Protein AF-A0A1V9XI65-F1 (afdb_monomer_lite)

Secondary structure (DSSP, 8-state):
-HHHHHHHTTT-HHHHHHHHHHHHHHHHHHHHTT-S----SGGG----S-HHHHHHSTTHHHHHHHHTT--SPPPTT-S-EEEEEEEEPGGG--EEEEEEEE--GGG---EEEEEE---BSSTT--SBPTTSEEEEEE-TT-SS-SS-EEEETTS-EEE--PPP---GGGGGG--SSS-B-HHHHHHHHHHH-SSHHHHHHHHHTTB---

pLDDT: mean 90.07, std 12.45, range [44.78, 98.81]

Structure (mmCIF, N/CA/C/O backbone):
data_AF-A0A1V9XI65-F1
#
_entry.id   AF-A0A1V9XI65-F1
#
loop_
_atom_site.group_PDB
_atom_site.id
_atom_site.type_symbol
_atom_site.label_atom_id
_atom_site.label_alt_id
_atom_site.label_comp_id
_atom_site.label_asym_id
_atom_site.label_entity_id
_atom_site.label_seq_id
_atom_site.pdbx_PDB_ins_code
_atom_site.Cartn_x
_atom_site.Cartn_y
_atom_site.Cartn_z
_atom_site.occupancy
_atom_site.B_iso_or_equiv
_atom_site.auth_seq_id
_atom_site.auth_comp_id
_atom_site.auth_asym_id
_atom_site.auth_atom_id
_atom_site.pdbx_PDB_model_num
ATOM 1 N N . MET A 1 1 ? 15.032 -5.399 -4.125 1.00 86.94 1 MET A N 1
ATOM 2 C CA . MET A 1 1 ? 13.806 -6.210 -3.929 1.00 86.94 1 MET A CA 1
ATOM 3 C C . MET A 1 1 ? 13.950 -7.631 -4.462 1.00 86.94 1 MET A C 1
ATOM 5 O O . MET A 1 1 ? 13.889 -8.544 -3.656 1.00 86.94 1 MET A O 1
ATOM 9 N N . LEU A 1 2 ? 14.191 -7.842 -5.763 1.00 87.31 2 LEU A N 1
ATOM 10 C CA . LEU A 1 2 ? 14.246 -9.185 -6.375 1.00 87.31 2 LEU A CA 1
ATOM 11 C C . LEU A 1 2 ? 15.214 -10.160 -5.696 1.00 87.31 2 LEU A C 1
ATOM 13 O O . LEU A 1 2 ? 14.833 -11.280 -5.378 1.00 87.31 2 LEU A O 1
ATOM 17 N N . GLU A 1 3 ? 16.440 -9.718 -5.414 1.00 89.75 3 GLU A N 1
ATOM 18 C CA . GLU A 1 3 ? 17.437 -10.527 -4.699 1.00 89.75 3 GLU A CA 1
ATOM 19 C C . GLU A 1 3 ? 16.939 -10.964 -3.314 1.00 89.75 3 GLU A C 1
ATOM 21 O O . GLU A 1 3 ? 17.129 -12.110 -2.911 1.00 89.75 3 GLU A O 1
ATOM 26 N N . MET A 1 4 ? 16.247 -10.069 -2.605 1.00 92.56 4 MET A N 1
ATOM 27 C CA . MET A 1 4 ? 15.697 -10.347 -1.280 1.00 92.56 4 MET A CA 1
ATOM 28 C C . MET A 1 4 ? 14.510 -11.308 -1.357 1.00 92.56 4 MET A C 1
ATOM 30 O O . MET A 1 4 ? 14.439 -12.241 -0.567 1.00 92.56 4 MET A O 1
ATOM 34 N N . VAL A 1 5 ? 13.623 -11.149 -2.345 1.00 91.50 5 VAL A N 1
ATOM 35 C CA . VAL A 1 5 ? 12.538 -12.106 -2.613 1.00 91.50 5 VAL A CA 1
ATOM 36 C C . VAL A 1 5 ? 13.118 -13.485 -2.937 1.00 91.50 5 VAL A C 1
ATOM 38 O O . VAL A 1 5 ? 12.727 -14.465 -2.308 1.00 91.50 5 VAL A O 1
ATOM 41 N N . LYS A 1 6 ? 14.106 -13.575 -3.838 1.00 89.50 6 LYS A N 1
ATOM 42 C CA . LYS A 1 6 ? 14.779 -14.841 -4.186 1.00 89.50 6 LYS A CA 1
ATOM 43 C C . LYS A 1 6 ? 15.376 -15.523 -2.954 1.00 89.50 6 LYS A C 1
ATOM 45 O O . LYS A 1 6 ? 15.295 -16.738 -2.832 1.00 89.50 6 LYS A O 1
ATOM 50 N N . LYS A 1 7 ? 15.966 -14.746 -2.043 1.00 92.50 7 LYS A N 1
ATOM 51 C CA . LYS A 1 7 ? 16.647 -15.270 -0.856 1.00 92.50 7 LYS A CA 1
ATOM 52 C C . LYS A 1 7 ? 15.706 -15.617 0.302 1.00 92.50 7 LYS A C 1
ATOM 54 O O . LYS A 1 7 ? 16.003 -16.545 1.045 1.00 92.50 7 LYS A O 1
ATOM 59 N N . TYR A 1 8 ? 14.611 -14.877 0.479 1.00 94.50 8 TYR A N 1
ATOM 60 C CA . TYR A 1 8 ? 13.837 -14.893 1.727 1.00 94.50 8 TYR A CA 1
ATOM 61 C C . TYR A 1 8 ? 12.337 -15.165 1.568 1.00 94.50 8 TYR A C 1
ATOM 63 O O . TYR A 1 8 ? 11.661 -15.339 2.575 1.00 94.50 8 TYR A O 1
ATOM 71 N N . SER A 1 9 ? 11.7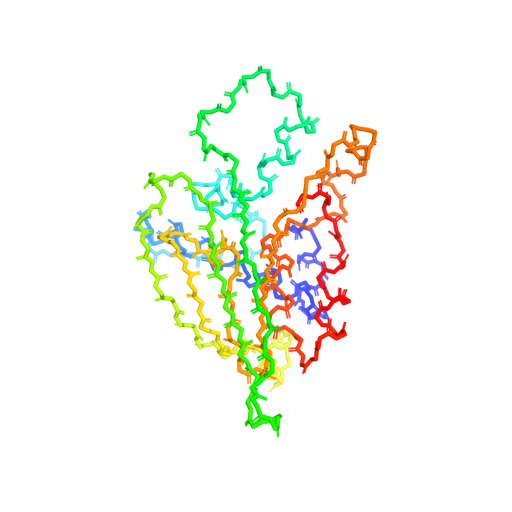87 -15.230 0.352 1.00 91.94 9 SER A N 1
ATOM 72 C CA . SER A 1 9 ? 10.330 -15.387 0.153 1.00 91.94 9 SER A CA 1
ATOM 73 C C . SER A 1 9 ? 9.739 -16.709 0.653 1.00 91.94 9 SER A C 1
ATOM 75 O O . SER A 1 9 ? 8.530 -16.795 0.844 1.00 91.94 9 SER A O 1
ATOM 77 N N . PHE A 1 10 ? 10.561 -17.732 0.884 1.00 93.25 10 PHE A N 1
ATOM 78 C CA . PHE A 1 10 ? 10.106 -19.007 1.446 1.00 93.25 10 PHE A CA 1
ATOM 79 C C . PHE A 1 10 ? 10.050 -18.987 2.978 1.00 93.25 10 PHE A C 1
ATOM 81 O O . PHE A 1 10 ? 9.273 -19.725 3.572 1.00 93.25 10 PHE A O 1
ATOM 88 N N . THR A 1 11 ? 10.842 -18.130 3.629 1.00 94.88 11 THR A N 1
ATOM 89 C CA . THR A 1 11 ? 11.080 -18.192 5.081 1.00 94.88 11 THR A CA 1
ATOM 90 C C . THR A 1 11 ? 10.659 -16.938 5.838 1.00 94.88 11 THR A C 1
ATOM 92 O O . THR A 1 11 ? 10.358 -17.027 7.024 1.00 94.88 11 THR A O 1
ATOM 95 N N . ILE A 1 12 ? 10.615 -15.773 5.186 1.00 96.81 12 ILE A N 1
ATOM 96 C CA . ILE A 1 12 ? 10.268 -14.495 5.817 1.00 96.81 12 ILE A CA 1
ATOM 97 C C . ILE A 1 12 ? 8.935 -13.990 5.249 1.00 96.81 12 ILE A C 1
ATOM 99 O O . ILE A 1 12 ? 8.883 -13.670 4.055 1.00 96.81 12 ILE A O 1
ATOM 103 N N . PRO A 1 13 ? 7.883 -13.826 6.082 1.00 97.81 13 PRO A N 1
ATOM 104 C CA . PRO A 1 13 ? 6.565 -13.394 5.619 1.00 97.81 13 PRO A CA 1
ATOM 105 C C . PRO A 1 13 ? 6.577 -12.098 4.809 1.00 97.81 13 PRO A C 1
ATOM 107 O O . PRO A 1 13 ? 5.958 -12.016 3.752 1.00 97.81 13 PRO A O 1
ATOM 110 N N . TYR A 1 14 ? 7.352 -11.104 5.249 1.00 98.25 14 TYR A N 1
ATOM 111 C CA . TYR A 1 14 ? 7.499 -9.837 4.533 1.00 98.25 14 TYR A CA 1
ATOM 112 C C . TYR A 1 14 ? 7.934 -10.046 3.073 1.00 98.25 14 TYR A C 1
ATOM 114 O O . TYR A 1 14 ? 7.264 -9.601 2.144 1.00 98.25 14 TYR A O 1
ATOM 122 N N . TRP A 1 15 ? 9.026 -10.785 2.848 1.00 96.88 15 TRP A N 1
ATOM 123 C CA . TRP A 1 15 ? 9.553 -11.020 1.501 1.00 96.88 15 TRP A CA 1
ATOM 124 C C . TRP A 1 15 ? 8.694 -11.979 0.679 1.00 96.88 15 TRP A C 1
ATOM 126 O O . TRP A 1 15 ? 8.692 -11.875 -0.548 1.00 96.88 15 TRP A O 1
ATOM 136 N N . HIS A 1 16 ? 7.937 -12.867 1.329 1.00 96.81 16 HIS A N 1
ATOM 137 C CA . HIS A 1 16 ? 6.911 -13.662 0.662 1.00 96.81 16 HIS A CA 1
ATOM 138 C C . HIS A 1 16 ? 5.832 -12.756 0.059 1.00 96.81 16 HIS A C 1
ATOM 140 O O . HIS A 1 16 ? 5.562 -12.819 -1.140 1.00 96.81 16 HIS A O 1
ATOM 146 N N . GLN A 1 17 ? 5.289 -11.835 0.861 1.00 97.69 17 GLN A N 1
ATOM 147 C CA . GLN A 1 17 ? 4.252 -10.902 0.417 1.00 97.69 17 GLN A CA 1
ATOM 148 C C . GLN A 1 17 ? 4.750 -9.906 -0.635 1.00 97.69 17 GLN A C 1
ATOM 150 O O . GLN A 1 17 ? 4.012 -9.604 -1.575 1.00 97.69 17 GLN A O 1
ATOM 155 N N . VAL A 1 18 ? 6.005 -9.448 -0.536 1.00 96.00 18 VAL A N 1
ATOM 156 C CA . VAL A 1 18 ? 6.652 -8.672 -1.610 1.00 96.00 18 VAL A CA 1
ATOM 157 C C . VAL A 1 18 ? 6.734 -9.498 -2.898 1.00 96.00 18 VAL A C 1
ATOM 159 O O . VAL A 1 18 ? 6.443 -8.988 -3.973 1.00 96.00 18 VAL A O 1
ATOM 162 N N . GLY A 1 19 ? 7.089 -10.783 -2.822 1.00 93.38 19 GLY A N 1
ATOM 163 C CA . GLY A 1 19 ? 7.086 -11.668 -3.991 1.00 93.38 19 GLY A CA 1
ATOM 164 C C . GLY A 1 19 ? 5.704 -11.767 -4.641 1.00 93.38 19 GLY A C 1
ATOM 165 O O . GLY A 1 19 ? 5.572 -11.563 -5.847 1.00 93.38 19 GLY A O 1
ATOM 166 N N . LEU A 1 20 ? 4.662 -11.985 -3.834 1.00 94.31 20 LEU A N 1
ATOM 167 C CA . LEU A 1 20 ? 3.277 -12.057 -4.309 1.00 94.31 20 LEU A CA 1
ATOM 168 C C . LEU A 1 20 ? 2.791 -10.746 -4.950 1.00 94.31 20 LEU A C 1
ATOM 170 O O . LEU A 1 20 ? 2.029 -10.790 -5.914 1.00 94.31 20 LEU A O 1
ATOM 174 N N . SER A 1 21 ? 3.210 -9.574 -4.456 1.00 93.12 21 SER A N 1
ATOM 175 C CA . SER A 1 21 ? 2.839 -8.294 -5.081 1.00 93.12 21 SER A CA 1
ATOM 176 C C . SER A 1 21 ? 3.490 -8.113 -6.456 1.00 93.12 21 SER A C 1
ATOM 178 O O . SER A 1 21 ? 2.830 -7.664 -7.394 1.00 93.12 21 SER A O 1
ATOM 180 N N . LEU A 1 22 ? 4.748 -8.536 -6.610 1.00 90.12 22 LEU A N 1
ATOM 181 C CA . LEU A 1 22 ? 5.449 -8.525 -7.896 1.00 90.12 22 LEU A CA 1
ATOM 182 C C . LEU A 1 22 ? 4.843 -9.528 -8.891 1.00 90.12 22 LEU A C 1
ATOM 184 O O . LEU A 1 22 ? 4.728 -9.207 -10.071 1.00 90.12 22 LEU A O 1
ATOM 188 N N . ILE A 1 23 ? 4.392 -10.699 -8.423 1.00 88.88 23 ILE A N 1
ATOM 189 C CA . ILE A 1 23 ? 3.630 -11.657 -9.245 1.00 88.88 23 ILE A CA 1
ATOM 190 C C . ILE A 1 23 ? 2.343 -11.026 -9.751 1.00 88.88 23 ILE A C 1
ATOM 192 O O . ILE A 1 23 ? 2.031 -11.118 -10.934 1.00 88.88 23 ILE A O 1
ATOM 196 N N . GLN A 1 24 ? 1.592 -10.380 -8.859 1.00 91.19 24 GLN A N 1
ATOM 197 C CA . GLN A 1 24 ? 0.326 -9.755 -9.219 1.00 91.19 24 GLN A CA 1
ATOM 198 C C . GLN A 1 24 ? 0.532 -8.661 -10.277 1.00 91.19 24 GLN A C 1
ATOM 200 O O . GLN A 1 24 ? -0.234 -8.579 -11.235 1.00 91.19 24 GLN A O 1
ATOM 205 N N . LEU A 1 25 ? 1.598 -7.866 -10.140 1.00 89.00 25 LEU A N 1
ATOM 206 C CA . LEU A 1 25 ? 1.996 -6.855 -11.119 1.00 89.00 25 LEU A CA 1
ATOM 207 C C . LEU A 1 25 ? 2.277 -7.481 -12.492 1.00 89.00 25 LEU A C 1
ATOM 209 O O . LEU A 1 25 ? 1.738 -7.030 -13.503 1.00 89.00 25 LEU A O 1
ATOM 213 N N . ALA A 1 26 ? 3.083 -8.542 -12.514 1.00 84.44 26 ALA A N 1
ATOM 214 C CA . ALA A 1 26 ? 3.463 -9.223 -13.742 1.00 84.44 26 ALA A CA 1
ATOM 215 C C . ALA A 1 26 ? 2.283 -9.948 -14.408 1.00 84.44 26 ALA A C 1
ATOM 217 O O . ALA A 1 26 ? 2.170 -9.940 -15.631 1.00 84.44 26 ALA A O 1
ATOM 218 N N . GLY A 1 27 ? 1.361 -10.511 -13.621 1.00 86.12 27 GLY A N 1
ATOM 219 C CA . GLY A 1 27 ? 0.138 -11.131 -14.129 1.00 86.12 27 GLY A CA 1
ATOM 220 C C . GLY A 1 27 ? -0.766 -10.141 -14.867 1.00 86.12 27 GLY A C 1
ATOM 221 O O . GLY A 1 27 ? -1.287 -10.470 -15.931 1.00 86.12 27 GLY A O 1
ATOM 222 N N . ILE A 1 28 ? -0.906 -8.908 -14.360 1.00 87.88 28 ILE A N 1
ATOM 223 C CA . ILE A 1 28 ? -1.651 -7.851 -15.069 1.00 87.88 28 ILE A CA 1
ATOM 224 C C . ILE A 1 28 ? -0.961 -7.506 -16.386 1.00 87.88 28 ILE A C 1
ATOM 226 O O . ILE A 1 28 ? -1.621 -7.412 -17.417 1.00 87.88 28 ILE A O 1
ATOM 230 N N . GLU A 1 29 ? 0.357 -7.318 -16.363 1.00 83.81 29 GLU A N 1
ATOM 231 C CA . GLU A 1 29 ? 1.119 -6.964 -17.558 1.00 83.81 29 GLU A CA 1
ATOM 232 C C . GLU A 1 29 ? 1.038 -8.047 -18.643 1.00 83.81 29 GLU A C 1
ATOM 234 O O . GLU A 1 29 ? 0.750 -7.738 -19.799 1.00 83.81 29 GLU A O 1
ATOM 239 N N . SER A 1 30 ? 1.224 -9.310 -18.264 1.00 83.44 30 SER A N 1
ATOM 240 C CA . SER A 1 30 ? 1.106 -10.455 -19.169 1.00 83.44 30 SER A CA 1
ATOM 241 C C . SER A 1 30 ? -0.313 -10.563 -19.745 1.00 83.44 30 SER A C 1
ATOM 243 O O . SER A 1 30 ? -0.488 -10.708 -20.956 1.00 83.44 30 SER A O 1
ATOM 245 N N . GLY A 1 31 ? -1.338 -10.355 -18.907 1.00 85.62 31 GLY A N 1
ATOM 246 C CA . GLY A 1 31 ? -2.736 -10.306 -19.339 1.00 85.62 31 GLY A CA 1
ATOM 247 C C . GLY A 1 31 ? -3.027 -9.175 -20.331 1.00 85.62 31 GLY A C 1
ATOM 248 O O . GLY A 1 31 ? -3.703 -9.398 -21.332 1.00 85.62 31 GLY A O 1
ATOM 249 N N . MET A 1 32 ? -2.468 -7.979 -20.117 1.00 85.50 32 MET A N 1
ATOM 250 C CA . MET A 1 32 ? -2.594 -6.855 -21.057 1.00 85.50 32 MET A CA 1
ATOM 251 C C . MET A 1 32 ? -1.926 -7.127 -22.406 1.00 85.50 32 MET A C 1
ATOM 253 O O . MET A 1 32 ? -2.387 -6.630 -23.431 1.00 85.50 32 MET A O 1
ATOM 257 N N . ARG A 1 33 ? -0.839 -7.902 -22.409 1.00 84.25 33 ARG A N 1
ATOM 258 C CA . ARG A 1 33 ? -0.123 -8.304 -23.625 1.00 84.25 33 ARG A CA 1
ATOM 259 C C . ARG A 1 33 ? -0.727 -9.534 -24.300 1.00 84.25 33 ARG A C 1
ATOM 261 O O . ARG A 1 33 ? -0.265 -9.903 -25.375 1.00 84.25 33 ARG A O 1
ATOM 268 N N . MET A 1 34 ? -1.754 -10.141 -23.698 1.00 86.38 34 MET A N 1
ATOM 269 C CA . MET A 1 34 ? -2.361 -11.397 -24.149 1.00 86.38 34 MET A CA 1
ATOM 270 C C . MET A 1 34 ? -1.324 -12.521 -24.305 1.00 86.38 34 MET A C 1
ATOM 272 O O . MET A 1 34 ? -1.403 -13.341 -25.220 1.00 86.38 34 MET A O 1
ATOM 276 N N . GLU A 1 35 ? -0.322 -12.546 -23.425 1.00 82.12 35 GLU A N 1
ATOM 277 C CA . GLU A 1 35 ? 0.690 -13.596 -23.429 1.00 82.12 35 GLU A CA 1
ATOM 278 C C . GLU A 1 35 ? 0.081 -14.917 -22.916 1.00 82.12 35 GLU A C 1
ATOM 280 O O . GLU A 1 35 ? -0.682 -14.919 -21.947 1.00 82.12 35 GLU A O 1
ATOM 285 N N . PRO A 1 36 ? 0.398 -16.061 -23.552 1.00 68.56 36 PRO A N 1
ATOM 286 C CA . PRO A 1 36 ? -0.281 -17.325 -23.272 1.00 68.56 36 PRO A CA 1
ATOM 287 C C . PRO A 1 36 ? 0.124 -17.955 -21.932 1.00 68.56 36 PRO A C 1
ATOM 289 O O . PRO A 1 36 ? -0.648 -18.727 -21.370 1.00 68.56 36 PRO A O 1
ATOM 292 N N . PHE A 1 37 ? 1.319 -17.644 -21.418 1.00 62.19 37 PHE A N 1
ATOM 293 C CA . PHE A 1 37 ? 1.836 -18.186 -20.162 1.00 62.19 37 PHE A CA 1
ATOM 294 C C . PHE A 1 37 ? 2.760 -17.183 -19.471 1.00 62.19 37 PHE A C 1
ATOM 296 O O . PHE A 1 37 ? 3.645 -16.612 -20.106 1.00 62.19 37 PHE A O 1
ATOM 303 N N . TYR A 1 38 ? 2.615 -17.060 -18.152 1.00 61.38 38 TYR A N 1
ATOM 304 C CA . TYR A 1 38 ? 3.579 -16.389 -17.285 1.00 61.38 38 TYR A CA 1
ATOM 305 C C . TYR A 1 38 ? 4.111 -17.395 -16.261 1.00 61.38 38 TYR A C 1
ATOM 307 O O . TYR A 1 38 ? 3.332 -18.019 -15.540 1.00 61.38 38 TYR A O 1
ATOM 315 N N . VAL A 1 39 ? 5.435 -17.570 -16.199 1.00 51.47 39 VAL A N 1
ATOM 316 C CA . VAL A 1 39 ? 6.086 -18.475 -15.241 1.00 51.47 39 VAL A CA 1
ATOM 317 C C . VAL A 1 39 ? 6.836 -17.663 -14.195 1.00 51.47 39 VAL A C 1
ATOM 319 O O . VAL A 1 39 ? 7.778 -16.933 -14.500 1.00 51.47 39 VAL A O 1
ATOM 322 N N . TYR A 1 40 ? 6.442 -17.855 -12.940 1.00 56.78 40 TYR A N 1
ATOM 323 C CA . TYR A 1 40 ? 7.126 -17.342 -11.762 1.00 56.78 40 TYR A CA 1
ATOM 324 C C . TYR A 1 40 ? 8.105 -18.389 -11.222 1.00 56.78 40 TYR A C 1
ATOM 326 O O . TYR A 1 40 ? 7.698 -19.201 -10.405 1.00 56.78 40 TYR A O 1
ATOM 334 N N . VAL A 1 41 ? 9.377 -18.370 -11.648 1.00 46.75 41 VAL A N 1
ATOM 335 C CA . VAL A 1 41 ? 10.528 -18.812 -10.825 1.00 46.75 41 VAL A CA 1
ATOM 336 C C . VAL A 1 41 ? 11.826 -18.170 -11.355 1.00 46.75 41 VAL A C 1
ATOM 338 O O . VAL A 1 41 ? 12.196 -18.372 -12.508 1.00 46.75 41 VAL A O 1
ATOM 341 N N . GLY A 1 42 ? 12.577 -17.459 -10.504 1.00 54.78 42 GLY A N 1
ATOM 342 C CA . GLY A 1 42 ? 13.999 -17.159 -10.749 1.00 54.78 42 GLY A CA 1
ATOM 343 C C . GLY A 1 42 ? 14.319 -15.909 -11.585 1.00 54.78 42 GLY A C 1
ATOM 344 O O . GLY A 1 42 ? 13.760 -14.840 -11.361 1.00 54.78 42 GLY A O 1
ATOM 345 N N . GLU A 1 43 ? 15.306 -16.016 -12.483 1.00 44.78 43 GLU A N 1
ATOM 346 C CA . GLU A 1 43 ? 15.973 -14.885 -13.167 1.00 44.78 43 GLU A CA 1
ATOM 347 C C . GLU A 1 43 ? 15.109 -14.155 -14.211 1.00 44.78 43 GLU A C 1
ATOM 349 O O . GLU A 1 43 ? 15.457 -13.054 -14.629 1.00 44.78 43 GLU A O 1
ATOM 354 N N . ASN A 1 44 ? 13.938 -14.698 -14.559 1.00 49.09 44 ASN A N 1
ATOM 355 C CA . ASN A 1 44 ? 12.983 -14.065 -15.480 1.00 49.09 44 ASN A CA 1
ATOM 356 C C . ASN A 1 44 ? 12.097 -12.997 -14.815 1.00 49.09 44 ASN A C 1
ATOM 358 O O . ASN A 1 44 ? 11.216 -12.422 -15.452 1.00 49.09 44 ASN A O 1
ATOM 362 N N . LEU A 1 45 ? 12.331 -12.699 -13.536 1.00 55.19 45 LEU A N 1
ATOM 363 C CA . LEU A 1 45 ? 11.700 -11.595 -12.822 1.00 55.19 45 LEU A CA 1
ATOM 364 C C . LEU A 1 45 ? 12.406 -10.292 -13.196 1.00 55.19 45 LEU A C 1
ATOM 366 O O . LEU A 1 45 ? 13.096 -9.682 -12.389 1.00 55.19 45 LEU A O 1
ATOM 370 N N . THR A 1 46 ? 12.252 -9.847 -14.437 1.00 50.81 46 THR A N 1
ATOM 371 C CA . THR A 1 46 ? 12.470 -8.436 -14.738 1.00 50.81 46 THR A CA 1
ATOM 372 C C . THR A 1 46 ? 11.097 -7.784 -14.744 1.00 50.81 46 THR A C 1
ATOM 374 O O . THR A 1 46 ? 10.429 -7.799 -15.778 1.00 50.81 46 THR A O 1
ATOM 377 N N . PRO A 1 47 ? 10.645 -7.170 -13.631 1.00 53.34 47 PRO A N 1
ATOM 378 C CA . PRO A 1 47 ? 9.818 -5.999 -13.792 1.00 53.34 47 PRO A CA 1
ATOM 379 C C . PRO A 1 47 ? 10.736 -5.000 -14.496 1.00 53.34 47 PRO A C 1
ATOM 381 O O . PRO A 1 47 ? 11.461 -4.228 -13.871 1.00 53.34 47 PRO A O 1
ATOM 384 N N . ASN A 1 48 ? 10.769 -5.067 -15.830 1.00 57.19 48 ASN A N 1
ATOM 385 C CA . ASN A 1 48 ? 11.054 -3.873 -16.595 1.00 57.19 48 ASN A CA 1
ATOM 386 C C . ASN A 1 48 ? 10.097 -2.808 -16.045 1.00 57.19 48 ASN A C 1
ATOM 388 O O . ASN A 1 48 ? 9.009 -3.168 -15.589 1.00 57.19 48 ASN A O 1
ATOM 392 N N . VAL A 1 49 ? 10.501 -1.539 -16.006 1.00 61.78 49 VAL A N 1
ATOM 393 C CA . VAL A 1 49 ? 9.635 -0.463 -15.509 1.00 61.78 49 VAL A CA 1
ATOM 394 C C . VAL A 1 49 ? 8.435 -0.370 -16.450 1.00 61.78 49 VAL A C 1
ATOM 396 O O . VAL A 1 49 ? 8.433 0.378 -17.424 1.00 61.78 49 VAL A O 1
ATOM 399 N N . SER A 1 50 ? 7.441 -1.213 -16.197 1.00 70.62 50 SER A N 1
ATOM 400 C CA . SER A 1 50 ? 6.323 -1.430 -17.081 1.00 70.62 50 SER A CA 1
ATOM 401 C C . SER A 1 50 ? 5.300 -0.347 -16.860 1.00 70.62 50 SER A C 1
ATOM 403 O O . SER A 1 50 ? 5.296 0.339 -15.834 1.00 70.62 50 SER A O 1
ATOM 405 N N . THR A 1 51 ? 4.390 -0.204 -17.817 1.00 77.62 51 THR A N 1
ATOM 406 C CA . THR A 1 51 ? 3.275 0.733 -17.693 1.00 77.62 51 THR A CA 1
ATOM 407 C C . THR A 1 51 ? 2.517 0.510 -16.382 1.00 77.62 51 THR A C 1
ATOM 409 O O . THR A 1 51 ? 2.184 1.472 -15.700 1.00 77.62 51 THR A O 1
ATOM 412 N N . ILE A 1 52 ? 2.328 -0.745 -15.958 1.00 86.25 52 ILE A N 1
ATOM 413 C CA . ILE A 1 52 ? 1.652 -1.064 -14.695 1.00 86.25 52 ILE A CA 1
ATOM 414 C C . ILE A 1 52 ? 2.507 -0.692 -13.482 1.00 86.25 52 ILE A C 1
ATOM 416 O O . ILE A 1 52 ? 1.974 -0.141 -12.519 1.00 86.25 52 ILE A O 1
ATOM 420 N N . MET A 1 53 ? 3.824 -0.920 -13.511 1.00 87.81 53 MET A N 1
ATOM 421 C CA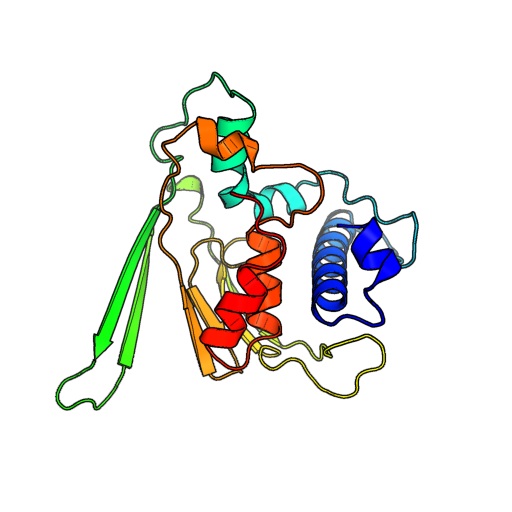 . MET A 1 53 ? 4.697 -0.471 -12.421 1.00 87.81 53 MET A CA 1
ATOM 422 C C . MET A 1 53 ? 4.618 1.049 -12.237 1.00 87.81 53 MET A C 1
ATOM 424 O O . MET A 1 53 ? 4.446 1.516 -11.115 1.00 87.81 53 MET A O 1
ATOM 428 N N . GLN A 1 54 ? 4.653 1.817 -13.330 1.00 87.50 54 GLN A N 1
ATOM 429 C CA . GLN A 1 54 ? 4.541 3.280 -13.284 1.00 87.50 54 GLN A CA 1
ATOM 430 C C . GLN A 1 54 ? 3.216 3.743 -12.666 1.00 87.50 54 GLN A C 1
ATOM 432 O O . GLN A 1 54 ? 3.211 4.664 -11.853 1.00 87.50 54 GLN A O 1
ATOM 437 N N . LEU A 1 55 ? 2.100 3.071 -12.979 1.00 90.75 55 LEU A N 1
ATOM 438 C CA . LEU A 1 55 ? 0.801 3.389 -12.376 1.00 90.75 55 LEU A CA 1
ATOM 439 C C . LEU A 1 55 ? 0.792 3.200 -10.854 1.00 90.75 55 LEU A C 1
ATOM 441 O O . LEU A 1 55 ? 0.071 3.927 -10.172 1.00 90.75 55 LEU A O 1
ATOM 445 N N . ASN A 1 56 ? 1.567 2.248 -10.329 1.00 93.12 56 ASN A N 1
ATOM 446 C CA . ASN A 1 56 ? 1.670 1.973 -8.893 1.00 93.12 56 ASN A CA 1
ATOM 447 C C . ASN A 1 56 ? 2.725 2.841 -8.191 1.00 93.12 56 ASN A C 1
ATOM 449 O O . ASN A 1 56 ? 2.579 3.113 -7.007 1.00 93.12 56 ASN A O 1
ATOM 453 N N . LEU A 1 57 ? 3.730 3.329 -8.923 1.00 91.62 57 LEU A N 1
ATOM 454 C CA . LEU A 1 57 ? 4.757 4.247 -8.419 1.00 91.62 57 LEU A CA 1
ATOM 455 C C . LEU A 1 57 ? 4.294 5.705 -8.318 1.00 91.62 57 LEU A C 1
ATOM 457 O O . LEU A 1 57 ? 5.083 6.546 -7.920 1.00 91.62 57 LEU A O 1
ATOM 461 N N . HIS A 1 58 ? 3.060 6.041 -8.704 1.00 86.69 58 HIS A N 1
ATOM 462 C CA . HIS A 1 58 ? 2.620 7.436 -8.822 1.00 86.69 58 HIS A CA 1
ATOM 463 C C . HIS A 1 58 ? 2.924 8.310 -7.595 1.00 86.69 58 HIS A C 1
ATOM 465 O O . HIS A 1 58 ? 3.390 9.425 -7.784 1.00 86.69 58 HIS A O 1
ATOM 471 N N . GLY A 1 59 ? 2.689 7.808 -6.376 1.00 87.56 59 GLY A N 1
ATOM 472 C CA . GLY A 1 59 ? 3.047 8.526 -5.145 1.00 87.56 59 GLY A CA 1
ATOM 473 C C . GLY A 1 59 ? 4.563 8.653 -4.981 1.00 87.56 59 GLY A C 1
ATOM 474 O O . GLY A 1 59 ? 5.081 9.762 -4.910 1.00 87.56 59 GLY A O 1
ATOM 475 N N . ASP A 1 60 ? 5.279 7.525 -5.053 1.00 93.12 60 ASP A N 1
ATOM 476 C CA . ASP A 1 60 ? 6.742 7.478 -4.933 1.00 93.12 60 ASP A CA 1
ATOM 477 C C . ASP A 1 60 ? 7.470 8.371 -5.964 1.00 93.12 60 ASP A C 1
ATOM 479 O O . ASP A 1 60 ? 8.572 8.863 -5.715 1.00 93.12 60 ASP A O 1
ATOM 483 N N . LEU A 1 61 ? 6.883 8.579 -7.151 1.00 90.06 61 LEU A N 1
ATOM 484 C CA . LEU A 1 61 ? 7.478 9.392 -8.211 1.00 90.06 61 LEU A CA 1
ATOM 485 C C . LEU A 1 61 ? 7.657 10.856 -7.798 1.00 90.06 61 LEU A C 1
ATOM 487 O O . LEU A 1 61 ? 8.597 11.475 -8.287 1.00 90.06 61 LEU A O 1
ATOM 491 N N . PHE A 1 62 ? 6.842 11.408 -6.895 1.00 86.75 62 PHE A N 1
ATOM 492 C CA . PHE A 1 62 ? 7.012 12.796 -6.451 1.00 86.75 62 PHE A CA 1
ATOM 493 C C . PHE A 1 62 ? 8.350 13.002 -5.731 1.00 86.75 62 PHE A C 1
ATOM 495 O O . PHE A 1 62 ? 9.148 13.859 -6.126 1.00 86.75 62 PHE A O 1
ATOM 502 N N . ASP A 1 63 ? 8.643 12.162 -4.741 1.00 91.00 63 ASP A N 1
ATOM 503 C CA . ASP A 1 63 ? 9.903 12.199 -3.998 1.00 91.00 63 ASP A CA 1
ATOM 504 C C . ASP A 1 63 ? 11.098 11.794 -4.872 1.00 91.00 63 ASP A C 1
ATOM 506 O O . ASP A 1 63 ? 12.178 12.386 -4.784 1.00 91.00 63 ASP A O 1
ATOM 510 N N . LEU A 1 64 ? 10.917 10.824 -5.778 1.00 92.38 64 LEU A N 1
ATOM 511 C CA . LEU A 1 64 ? 11.967 10.421 -6.718 1.00 92.38 64 LEU A CA 1
ATOM 512 C C . LEU A 1 64 ? 12.318 11.533 -7.711 1.00 92.38 64 LEU A C 1
ATOM 514 O O . LEU A 1 64 ? 13.494 11.723 -8.019 1.00 92.38 64 LEU A O 1
ATOM 518 N N . GLU A 1 65 ? 11.339 12.286 -8.207 1.00 89.94 65 GLU A N 1
ATOM 519 C CA . GLU A 1 65 ? 11.579 13.426 -9.095 1.00 89.94 65 GLU A CA 1
ATOM 520 C C . GLU A 1 65 ? 12.394 14.519 -8.399 1.00 89.94 65 GLU A C 1
ATOM 522 O O . GLU A 1 65 ? 13.348 15.045 -8.986 1.00 89.94 65 GLU A O 1
ATOM 527 N N . ALA A 1 66 ? 12.077 14.809 -7.133 1.00 88.56 66 ALA A N 1
ATOM 528 C CA . ALA A 1 66 ? 12.841 15.738 -6.310 1.00 88.56 66 ALA A CA 1
ATOM 529 C C . ALA A 1 66 ? 14.269 15.224 -6.042 1.00 88.56 66 ALA A C 1
ATOM 531 O O . ALA A 1 66 ? 15.240 15.961 -6.244 1.00 88.56 66 ALA A O 1
ATOM 532 N N . LYS A 1 67 ? 14.418 13.945 -5.666 1.00 91.56 67 LYS A N 1
ATOM 533 C CA . LYS A 1 67 ? 15.712 13.271 -5.455 1.00 91.56 67 LYS A CA 1
ATOM 534 C C . LYS A 1 67 ? 16.604 13.306 -6.697 1.00 91.56 67 LYS A C 1
ATOM 536 O O . LYS A 1 67 ? 17.814 13.500 -6.572 1.00 91.56 67 LYS A O 1
ATOM 541 N N . LEU A 1 68 ? 16.028 13.068 -7.874 1.00 92.19 68 LEU A N 1
ATOM 542 C CA . LEU A 1 68 ? 16.745 12.965 -9.148 1.00 92.19 68 LEU A CA 1
ATOM 543 C C . LEU A 1 68 ? 16.952 14.324 -9.834 1.00 92.19 68 LEU A C 1
ATOM 545 O O . LEU A 1 68 ? 17.541 14.378 -10.912 1.00 92.19 68 LEU A O 1
ATOM 549 N N . GLY A 1 69 ? 16.509 15.421 -9.212 1.00 87.69 69 GLY A N 1
ATOM 550 C CA . GLY A 1 69 ? 16.750 16.776 -9.703 1.00 87.69 69 GLY A CA 1
ATOM 551 C C . GLY A 1 69 ? 15.972 17.113 -10.974 1.00 87.69 69 GLY A C 1
ATOM 552 O O . GLY A 1 69 ? 16.496 17.820 -11.837 1.00 87.69 69 GLY A O 1
ATOM 553 N N . LYS A 1 70 ? 14.737 16.611 -11.120 1.00 85.56 70 LYS A N 1
ATOM 554 C CA . LYS A 1 70 ? 13.873 16.956 -12.257 1.00 85.56 70 LYS A CA 1
ATOM 555 C C . LYS A 1 70 ? 13.677 18.479 -12.320 1.00 85.56 70 LYS A C 1
ATOM 557 O O . LYS A 1 70 ? 13.254 19.105 -11.357 1.00 85.56 70 LYS A O 1
ATOM 562 N N . ILE A 1 71 ? 13.997 19.061 -13.479 1.00 74.00 71 ILE A N 1
ATOM 563 C CA . ILE A 1 71 ? 14.043 20.522 -13.696 1.00 74.00 71 ILE A CA 1
ATOM 564 C C . ILE A 1 71 ? 12.667 21.091 -14.096 1.00 74.00 71 ILE A C 1
ATOM 566 O O . ILE A 1 71 ? 12.433 22.289 -13.979 1.00 74.00 71 ILE A O 1
ATOM 570 N N . LYS A 1 72 ? 11.747 20.252 -14.593 1.00 69.69 72 LYS A N 1
ATOM 571 C CA . LYS A 1 72 ? 10.436 20.705 -15.087 1.00 69.69 72 LYS A CA 1
ATOM 572 C C . LYS A 1 72 ? 9.423 20.862 -13.960 1.00 69.69 72 LYS A C 1
ATOM 574 O O . LYS A 1 72 ? 9.266 19.942 -13.161 1.00 69.69 72 LYS A O 1
ATOM 579 N N . GLU A 1 73 ? 8.691 21.971 -14.004 1.00 60.97 73 GLU A N 1
ATOM 580 C CA . GLU A 1 73 ? 7.523 22.212 -13.163 1.00 60.97 73 GLU A CA 1
ATOM 581 C C . GLU A 1 73 ? 6.411 21.197 -13.441 1.00 60.97 73 GLU A C 1
ATOM 583 O O . GLU A 1 73 ? 6.168 20.765 -14.575 1.00 60.97 73 GLU A O 1
ATOM 588 N N . HIS A 1 74 ? 5.739 20.819 -12.363 1.00 62.59 74 HIS A N 1
ATOM 589 C CA . HIS A 1 74 ? 4.511 20.050 -12.371 1.00 62.59 74 HIS A CA 1
ATOM 590 C C . HIS A 1 74 ? 3.384 20.857 -13.021 1.00 62.59 74 HIS A C 1
ATOM 592 O O . HIS A 1 74 ? 3.269 22.065 -12.820 1.00 62.59 74 HIS A O 1
ATOM 598 N N . ALA A 1 75 ? 2.518 20.194 -13.791 1.00 60.66 75 ALA A N 1
ATOM 599 C CA . ALA A 1 75 ? 1.276 20.828 -14.226 1.00 60.66 75 ALA A CA 1
ATOM 600 C C . ALA A 1 75 ? 0.452 21.266 -12.991 1.00 60.66 75 ALA A C 1
ATOM 602 O O . ALA A 1 75 ? 0.533 20.607 -11.949 1.00 60.66 75 ALA A O 1
ATOM 603 N N . PRO A 1 76 ? -0.364 22.332 -13.075 1.00 51.72 76 PRO A N 1
ATOM 604 C CA . PRO A 1 76 ? -1.265 22.709 -11.988 1.00 51.72 76 PRO A CA 1
ATOM 605 C C . PRO A 1 76 ? -2.107 21.507 -11.528 1.00 51.72 76 PRO A C 1
ATOM 607 O O . PRO A 1 76 ? -2.769 20.868 -12.344 1.00 51.72 76 PRO A O 1
ATOM 610 N N . GLY A 1 77 ? -2.055 21.178 -10.233 1.00 54.91 77 GLY A N 1
ATOM 611 C CA . GLY A 1 77 ? -2.746 20.012 -9.665 1.00 54.91 77 GLY A CA 1
ATOM 612 C C . GLY A 1 77 ? -2.011 18.671 -9.795 1.00 54.91 77 GLY A C 1
ATOM 613 O O . GLY A 1 77 ? -2.614 17.638 -9.513 1.00 54.91 77 GLY A O 1
ATOM 614 N N . ALA A 1 78 ? -0.734 18.652 -10.205 1.00 58.41 78 ALA A N 1
ATOM 615 C CA . ALA A 1 78 ? 0.037 17.407 -10.178 1.00 58.41 78 ALA A CA 1
ATOM 616 C C . ALA A 1 78 ? 0.445 16.989 -8.760 1.00 58.41 78 ALA A C 1
ATOM 618 O O . ALA A 1 78 ? 0.730 15.819 -8.561 1.00 58.41 78 ALA A O 1
ATOM 619 N N . HIS A 1 79 ? 0.449 17.901 -7.783 1.00 65.44 79 HIS A N 1
ATOM 620 C CA . HIS A 1 79 ? 0.604 17.526 -6.380 1.00 65.44 79 HIS A CA 1
ATOM 621 C C . HIS A 1 79 ? -0.694 16.887 -5.886 1.00 65.44 79 HIS A C 1
ATOM 623 O O . HIS A 1 79 ? -1.757 17.512 -5.942 1.00 65.44 79 HIS A O 1
ATOM 629 N N . SER A 1 80 ? -0.608 15.643 -5.419 1.00 74.31 80 SER A N 1
ATOM 630 C CA . SER A 1 80 ? -1.690 15.006 -4.677 1.00 74.31 80 SER A CA 1
ATOM 631 C C . SER A 1 80 ? -1.493 15.205 -3.179 1.00 74.31 80 SER A C 1
ATOM 633 O O . SER A 1 80 ? -0.381 15.106 -2.672 1.00 74.31 80 SER A O 1
ATOM 635 N N . SER A 1 81 ? -2.584 15.476 -2.479 1.00 84.69 81 SER A N 1
ATOM 636 C CA . SER A 1 81 ? -2.660 15.475 -1.017 1.00 84.69 81 SER A CA 1
ATOM 637 C C . SER A 1 81 ? -4.076 15.067 -0.626 1.00 84.69 81 SER A C 1
ATOM 639 O O . SER A 1 81 ? -4.883 14.761 -1.502 1.00 84.69 81 SER A O 1
ATOM 641 N N . CYS A 1 82 ? -4.402 15.043 0.661 1.00 93.44 82 CYS A N 1
ATOM 642 C CA . CYS A 1 82 ? -5.679 14.528 1.138 1.00 93.44 82 CYS A CA 1
ATOM 643 C C . CYS A 1 82 ? -6.162 15.247 2.396 1.00 93.44 82 CYS A C 1
ATOM 645 O O . CYS A 1 82 ? -5.411 15.924 3.094 1.00 93.44 82 CYS A O 1
ATOM 647 N N . SER A 1 83 ? -7.438 15.052 2.716 1.00 97.06 83 SER A N 1
ATOM 648 C CA . SER A 1 83 ? -8.017 15.369 4.021 1.00 97.06 83 SER A CA 1
ATOM 649 C C . SER A 1 83 ? -8.582 14.102 4.658 1.00 97.06 83 SER A C 1
ATOM 651 O O . SER A 1 83 ? -9.342 13.381 4.015 1.00 97.06 83 SER A O 1
ATOM 653 N N . LEU A 1 84 ? -8.251 13.851 5.925 1.00 96.88 84 LEU A N 1
ATOM 654 C CA . LEU A 1 84 ? -8.730 12.706 6.702 1.00 96.88 84 LEU A CA 1
ATOM 655 C C . LEU A 1 84 ? -9.426 13.193 7.976 1.00 96.88 84 LEU A C 1
ATOM 657 O O . LEU A 1 84 ? -8.942 14.098 8.653 1.00 96.88 84 LEU A O 1
ATOM 661 N N . MET A 1 85 ? -10.543 12.559 8.323 1.00 97.62 85 MET A N 1
ATOM 662 C CA . MET A 1 85 ? -11.260 12.780 9.574 1.00 97.62 85 MET A CA 1
ATOM 663 C C . MET A 1 85 ? -11.567 11.445 10.250 1.00 97.62 85 MET A C 1
ATOM 665 O O . MET A 1 85 ? -12.131 10.545 9.630 1.00 97.62 85 MET A O 1
ATOM 669 N N . ILE A 1 86 ? -11.241 11.351 11.539 1.00 97.00 86 ILE A N 1
ATOM 670 C CA . ILE A 1 86 ? -11.639 10.256 12.427 1.00 97.00 86 ILE A CA 1
ATOM 671 C C . ILE A 1 86 ? -12.496 10.872 13.531 1.00 97.00 86 ILE A C 1
ATOM 673 O O . ILE A 1 86 ? -12.043 11.783 14.224 1.00 97.00 86 ILE A O 1
ATOM 677 N N . ALA A 1 87 ? -13.740 10.420 13.672 1.00 97.50 87 ALA A N 1
ATOM 678 C CA . ALA A 1 87 ? -14.719 11.045 14.554 1.00 97.50 87 ALA A CA 1
ATOM 679 C C . ALA A 1 87 ? -15.499 10.009 15.364 1.00 97.50 87 ALA A C 1
ATOM 681 O O . ALA A 1 87 ? -16.100 9.089 14.816 1.00 97.50 87 ALA A O 1
ATOM 682 N N . LEU A 1 88 ? -15.531 10.201 16.681 1.00 97.94 88 LEU A N 1
ATOM 683 C CA . LEU A 1 88 ? -16.352 9.411 17.589 1.00 97.94 88 LEU A CA 1
ATOM 684 C C . LEU A 1 88 ? -17.750 10.030 17.672 1.00 97.94 88 LEU A C 1
ATOM 686 O O . LEU A 1 88 ? -17.895 11.236 17.886 1.00 97.94 88 LEU A O 1
ATOM 690 N N . THR A 1 89 ? -18.787 9.221 17.489 1.00 97.81 89 THR A N 1
ATOM 691 C CA . THR A 1 89 ? -20.168 9.706 17.560 1.00 97.81 89 THR A CA 1
ATOM 692 C C . THR A 1 89 ? -20.608 9.944 19.007 1.00 97.81 89 THR A C 1
ATOM 694 O O . THR A 1 89 ? -19.944 9.551 19.972 1.00 97.81 89 THR A O 1
ATOM 697 N N . LYS A 1 90 ? -21.745 10.634 19.179 1.00 97.69 90 LYS A N 1
ATOM 698 C CA . LYS A 1 90 ? -22.275 10.999 20.499 1.00 97.69 90 LYS A CA 1
ATOM 699 C C . LYS A 1 90 ? -22.409 9.761 21.392 1.00 97.69 90 LYS A C 1
ATOM 701 O O . LYS A 1 90 ? -23.095 8.808 21.039 1.00 97.69 90 LYS A O 1
ATOM 706 N N . GLY A 1 91 ? -21.803 9.822 22.578 1.00 96.94 91 GLY A N 1
ATOM 707 C CA . GLY A 1 91 ? -21.856 8.732 23.555 1.00 96.94 91 GLY A CA 1
ATOM 708 C C . GLY A 1 91 ? -21.000 7.517 23.190 1.00 96.94 91 GLY A C 1
ATOM 709 O O . GLY A 1 91 ? -21.265 6.439 23.707 1.00 96.94 91 GLY A O 1
ATOM 710 N N . ASN A 1 92 ? -19.998 7.677 22.318 1.00 97.00 92 ASN A N 1
ATOM 711 C CA . ASN A 1 92 ? -19.092 6.614 21.872 1.00 97.00 92 ASN A CA 1
ATOM 712 C C . ASN A 1 92 ? -19.817 5.446 21.181 1.00 97.00 92 ASN A C 1
ATOM 714 O O . ASN A 1 92 ? -19.359 4.309 21.247 1.00 97.00 92 ASN A O 1
ATOM 718 N N . ALA A 1 93 ? -20.956 5.722 20.540 1.00 97.88 93 ALA A N 1
ATOM 719 C CA . ALA A 1 93 ? -21.789 4.693 19.923 1.00 97.88 93 ALA A CA 1
ATOM 720 C C . ALA A 1 93 ? -21.165 4.092 18.652 1.00 97.88 93 ALA A C 1
ATOM 722 O O . ALA A 1 93 ? -21.489 2.966 18.291 1.00 97.88 93 ALA A O 1
ATOM 723 N N . ASP A 1 94 ? -20.297 4.849 17.977 1.00 97.88 94 ASP A N 1
ATOM 724 C CA . ASP A 1 94 ? -19.644 4.456 16.728 1.00 97.88 94 ASP A CA 1
ATOM 725 C C . ASP A 1 94 ? -18.389 5.304 16.470 1.00 97.88 94 ASP A C 1
ATOM 727 O O . ASP A 1 94 ? -18.300 6.438 16.958 1.00 97.88 94 ASP A O 1
ATOM 731 N N . LEU A 1 95 ? -17.457 4.780 15.674 1.00 96.81 95 LEU A N 1
ATOM 732 C CA . LEU A 1 95 ? -16.237 5.446 15.225 1.00 96.81 95 LEU A CA 1
ATOM 733 C C . LEU A 1 95 ? -16.247 5.568 13.697 1.00 96.81 95 LEU A C 1
ATOM 735 O O . LEU A 1 95 ? -16.132 4.582 12.975 1.00 96.81 95 LEU A O 1
ATOM 739 N N . LEU A 1 96 ? -16.340 6.799 13.204 1.00 97.62 96 LEU A N 1
ATOM 740 C CA . LEU A 1 96 ? -16.384 7.108 11.780 1.00 97.62 96 LEU A CA 1
ATOM 741 C C . LEU A 1 96 ? -14.993 7.476 11.262 1.00 97.62 96 LEU A C 1
ATOM 743 O O . LEU A 1 96 ? -14.257 8.215 11.917 1.00 97.62 96 LEU A O 1
ATOM 747 N N . ALA A 1 97 ? -14.675 7.026 10.051 1.00 97.50 97 ALA A N 1
ATOM 748 C CA . ALA A 1 97 ? -13.498 7.446 9.299 1.00 97.50 97 ALA A CA 1
ATOM 749 C C . ALA A 1 97 ? -13.927 7.937 7.910 1.00 97.50 97 ALA A C 1
ATOM 751 O O . ALA A 1 97 ? -14.656 7.243 7.201 1.00 97.50 97 ALA A O 1
ATOM 752 N N . GLY A 1 98 ? -13.485 9.133 7.526 1.00 97.44 98 GLY A N 1
ATOM 753 C CA . GLY A 1 98 ? -13.781 9.741 6.230 1.00 97.44 98 GLY A CA 1
ATOM 754 C C . GLY A 1 98 ? -12.528 10.326 5.595 1.00 97.44 98 GLY A C 1
ATOM 755 O O . GLY A 1 98 ? -11.776 11.033 6.260 1.00 97.44 98 GLY A O 1
ATOM 756 N N . HIS A 1 99 ? -12.322 10.048 4.310 1.00 98.38 99 HIS A N 1
ATOM 757 C CA . HIS A 1 99 ? -11.141 10.463 3.558 1.00 98.38 99 HIS A CA 1
ATOM 758 C C . HIS A 1 99 ? -11.538 11.173 2.258 1.00 98.38 99 HIS A C 1
ATOM 760 O O . HIS A 1 99 ? -12.440 10.725 1.548 1.00 98.38 99 HIS A O 1
ATOM 766 N N . GLY A 1 100 ? -10.860 12.276 1.947 1.00 97.19 100 GLY A N 1
ATOM 767 C CA . GLY A 1 100 ? -11.055 13.071 0.741 1.00 97.19 100 GLY A CA 1
ATOM 768 C C . GLY A 1 100 ? -9.737 13.300 0.011 1.00 97.19 100 GLY A C 1
ATOM 769 O O . GLY A 1 100 ? -8.948 14.148 0.421 1.00 97.19 100 GLY A O 1
ATOM 770 N N . THR A 1 101 ? -9.527 12.572 -1.086 1.00 95.69 101 THR A N 1
ATOM 771 C CA . THR A 1 101 ? -8.336 12.688 -1.942 1.00 95.69 101 THR A CA 1
ATOM 772 C C . THR A 1 101 ? -8.369 13.950 -2.790 1.00 95.69 101 THR A C 1
ATOM 774 O O . THR A 1 101 ? -9.375 14.243 -3.441 1.00 95.69 101 THR A O 1
ATOM 777 N N . TRP A 1 102 ? -7.256 14.675 -2.830 1.00 92.62 102 TRP A N 1
ATOM 778 C CA . TRP A 1 102 ? -7.026 15.818 -3.706 1.00 92.62 102 TRP A CA 1
ATOM 779 C C . TRP A 1 102 ? -6.045 15.384 -4.791 1.00 92.62 102 TRP A C 1
ATOM 781 O O . TRP A 1 102 ? -4.912 14.992 -4.526 1.00 92.62 102 TRP A O 1
ATOM 791 N N . THR A 1 103 ? -6.492 15.413 -6.037 1.00 88.00 103 THR A N 1
ATOM 792 C CA . THR A 1 103 ? -5.705 14.962 -7.186 1.00 88.00 103 THR A CA 1
ATOM 793 C C . THR A 1 103 ? -6.209 15.659 -8.446 1.00 88.00 103 THR A C 1
ATOM 795 O O . THR A 1 103 ? -7.314 16.212 -8.458 1.00 88.00 103 THR A O 1
ATOM 798 N N . GLY A 1 104 ? -5.405 15.656 -9.508 1.00 86.81 104 GLY A N 1
ATOM 799 C CA . GLY A 1 104 ? -5.798 16.222 -10.792 1.00 86.81 104 GLY A CA 1
ATOM 800 C C . GLY A 1 104 ? -7.066 15.565 -11.341 1.00 86.81 104 GLY A C 1
ATOM 801 O O . GLY A 1 104 ? -7.235 14.350 -11.280 1.00 86.81 104 GLY A O 1
ATOM 802 N N . TYR A 1 105 ? -7.960 16.352 -11.943 1.00 90.38 105 TYR A N 1
ATOM 803 C CA . TYR A 1 105 ? -9.216 15.844 -12.514 1.00 90.38 105 TYR A CA 1
ATOM 804 C C . TYR A 1 105 ? -9.017 14.756 -13.582 1.00 90.38 105 TYR A C 1
ATOM 806 O O . TYR A 1 105 ? -9.892 13.918 -13.796 1.00 90.38 105 TYR A O 1
ATOM 814 N N . ASN A 1 106 ? -7.843 14.704 -14.210 1.00 88.81 106 ASN A N 1
ATOM 815 C CA . ASN A 1 106 ? -7.461 13.648 -15.144 1.00 88.81 106 ASN A CA 1
ATOM 816 C C . ASN A 1 106 ? -7.333 12.253 -14.499 1.00 88.81 106 ASN A C 1
ATOM 818 O O . ASN A 1 106 ? -7.230 11.271 -15.229 1.00 88.81 106 ASN A O 1
ATOM 822 N N . THR A 1 107 ? -7.339 12.136 -13.167 1.00 89.62 107 THR A N 1
ATOM 823 C CA . THR A 1 107 ? -7.280 10.848 -12.458 1.00 89.62 107 THR A CA 1
ATOM 824 C C . THR A 1 107 ? -8.666 10.310 -12.078 1.00 89.62 107 THR A C 1
ATOM 826 O O . THR A 1 107 ? -8.769 9.194 -11.583 1.00 89.62 107 THR A O 1
ATOM 829 N N . MET A 1 108 ? -9.766 11.021 -12.366 1.00 94.44 108 MET A N 1
ATOM 830 C CA . MET A 1 108 ? -11.127 10.661 -11.919 1.00 94.44 108 MET A CA 1
ATOM 831 C C . MET A 1 108 ? -11.747 9.409 -12.574 1.00 94.44 108 MET A C 1
ATOM 833 O O . MET A 1 108 ? -12.939 9.150 -12.407 1.00 94.44 108 MET A O 1
ATOM 837 N N . LEU A 1 109 ? -10.968 8.586 -13.278 1.00 97.00 109 LEU A N 1
ATOM 838 C CA . LEU A 1 109 ? -11.398 7.243 -13.651 1.00 97.00 109 LEU A CA 1
ATOM 839 C C . LEU A 1 109 ? -11.194 6.307 -12.451 1.00 97.00 109 LEU A C 1
ATOM 841 O O . LEU A 1 109 ? -10.078 5.874 -12.164 1.00 97.00 109 LEU A O 1
ATOM 845 N N . ARG A 1 110 ? -12.279 6.033 -11.719 1.00 97.75 110 ARG A N 1
ATOM 846 C CA . ARG A 1 110 ? -12.244 5.360 -10.411 1.00 97.75 110 ARG A CA 1
ATOM 847 C C . ARG A 1 110 ? -12.781 3.937 -10.469 1.00 97.75 110 ARG A C 1
ATOM 849 O O . ARG A 1 110 ? -13.690 3.633 -11.235 1.00 97.75 110 ARG A O 1
ATOM 856 N N . ILE A 1 111 ? -12.236 3.079 -9.612 1.00 98.50 111 ILE A N 1
ATOM 857 C CA . ILE A 1 111 ? -12.734 1.724 -9.364 1.00 98.50 111 ILE A CA 1
ATOM 858 C C . ILE A 1 111 ? -12.701 1.478 -7.857 1.00 98.50 111 ILE A C 1
ATOM 860 O O . ILE A 1 111 ? -11.629 1.508 -7.256 1.00 98.50 111 ILE A O 1
ATOM 864 N N . GLN A 1 112 ? -13.851 1.177 -7.256 1.00 98.38 112 GLN A N 1
ATOM 865 C CA . GLN A 1 112 ? -13.884 0.567 -5.928 1.00 98.38 112 GLN A CA 1
ATOM 866 C C . GLN A 1 112 ? -13.499 -0.907 -6.068 1.00 98.38 112 GLN A C 1
ATOM 868 O O . GLN A 1 112 ? -14.142 -1.648 -6.812 1.00 98.38 112 GLN A O 1
ATOM 873 N N . LYS A 1 113 ? -12.449 -1.339 -5.372 1.00 98.62 113 LYS A N 1
ATOM 874 C CA . LYS A 1 113 ? -11.947 -2.712 -5.450 1.00 98.62 113 LYS A CA 1
ATOM 875 C C . LYS A 1 113 ? -12.230 -3.456 -4.162 1.00 98.62 113 LYS A C 1
ATOM 877 O O . LYS A 1 113 ? -12.123 -2.900 -3.073 1.00 98.62 113 LYS A O 1
ATOM 882 N N . LYS A 1 114 ? -12.556 -4.736 -4.311 1.00 98.50 114 LYS A N 1
ATOM 883 C CA . LYS A 1 114 ? -12.579 -5.711 -3.228 1.00 98.50 114 LYS A CA 1
ATOM 884 C C . LYS A 1 114 ? -11.746 -6.902 -3.662 1.00 98.50 114 LYS A C 1
ATOM 886 O O . LYS A 1 114 ? -12.045 -7.513 -4.685 1.00 98.50 114 LYS A O 1
ATOM 891 N N . PHE A 1 115 ? -10.718 -7.219 -2.891 1.00 98.19 115 PHE A N 1
ATOM 892 C CA . PHE A 1 115 ? -9.930 -8.427 -3.071 1.00 98.19 115 PHE A CA 1
ATOM 893 C C . PHE A 1 115 ? -10.167 -9.380 -1.909 1.00 98.19 115 PHE A C 1
ATOM 895 O O . PHE A 1 115 ? -10.339 -8.966 -0.763 1.00 98.19 115 PHE A O 1
ATOM 902 N N . THR A 1 116 ? -10.196 -10.667 -2.230 1.00 98.19 116 THR A N 1
ATOM 903 C CA . THR A 1 116 ? -10.216 -11.761 -1.264 1.00 98.19 116 THR A CA 1
ATOM 904 C C . THR A 1 116 ? -9.268 -12.814 -1.810 1.00 98.19 116 THR A C 1
ATOM 906 O O . THR A 1 116 ? -9.527 -13.386 -2.867 1.00 98.19 116 THR A O 1
ATOM 909 N N . PHE A 1 117 ? -8.126 -12.974 -1.152 1.00 96.94 117 PHE A N 1
ATOM 910 C CA . PHE A 1 117 ? -7.062 -13.876 -1.572 1.00 96.94 117 PHE A CA 1
ATOM 911 C C . PHE A 1 117 ? -6.788 -14.892 -0.475 1.00 96.94 117 PHE A C 1
ATOM 913 O O . PHE A 1 117 ? -6.649 -14.517 0.679 1.00 96.94 117 PHE A O 1
ATOM 920 N N . GLU A 1 118 ? -6.583 -16.151 -0.838 1.00 96.88 118 GLU A N 1
ATOM 921 C CA . GLU A 1 118 ? -6.160 -17.205 0.094 1.00 96.88 118 GLU A CA 1
ATOM 922 C C . GLU A 1 118 ? -4.629 -17.215 0.258 1.00 96.88 118 GLU A C 1
ATOM 924 O O . GLU A 1 118 ? -3.960 -18.234 0.085 1.00 96.88 118 GLU A O 1
ATOM 929 N N . TYR A 1 119 ? -4.039 -16.039 0.496 1.00 97.12 119 TYR A N 1
ATOM 930 C CA . TYR A 1 119 ? -2.598 -15.926 0.709 1.00 97.12 119 TYR A CA 1
ATOM 931 C C . TYR A 1 119 ? -2.219 -16.354 2.123 1.00 97.12 119 TYR A C 1
ATOM 933 O O . TYR A 1 119 ? -2.866 -15.986 3.103 1.00 97.12 119 TYR A O 1
ATOM 941 N N . HIS A 1 120 ? -1.108 -17.074 2.220 1.00 97.50 120 HIS A N 1
ATOM 942 C CA . HIS A 1 120 ? -0.522 -17.506 3.481 1.00 97.50 120 HIS A CA 1
ATOM 943 C C . HIS A 1 120 ? 0.646 -16.604 3.876 1.00 97.50 120 HIS A C 1
ATOM 945 O O . HIS A 1 120 ? 1.163 -15.843 3.052 1.00 97.50 120 HIS A O 1
ATOM 951 N N . LYS A 1 121 ? 1.080 -16.671 5.139 1.00 95.38 121 LYS A N 1
ATOM 952 C CA . LYS A 1 121 ? 2.211 -15.859 5.618 1.00 95.38 121 LYS A CA 1
ATOM 953 C C . LYS A 1 121 ? 3.495 -16.131 4.833 1.00 95.38 121 LYS A C 1
ATOM 955 O O . LYS A 1 121 ? 4.165 -15.182 4.438 1.00 95.38 121 LYS A O 1
ATOM 960 N N . THR A 1 122 ? 3.817 -17.398 4.586 1.00 94.75 122 THR A N 1
ATOM 961 C CA . THR A 1 122 ? 4.964 -17.858 3.782 1.00 94.75 122 THR A CA 1
ATOM 962 C C . THR A 1 122 ? 4.542 -18.993 2.847 1.00 94.75 122 THR A C 1
ATOM 964 O O . THR A 1 122 ? 3.406 -19.454 2.920 1.00 94.75 122 THR A O 1
ATOM 967 N N . PHE A 1 123 ? 5.460 -19.459 1.992 1.00 89.06 123 PHE A N 1
ATOM 968 C CA . PHE A 1 123 ? 5.196 -20.515 1.007 1.00 89.06 123 PHE A CA 1
ATOM 969 C C . PHE A 1 123 ? 4.671 -21.822 1.630 1.00 89.06 123 PHE A C 1
ATOM 971 O O . PHE A 1 123 ? 3.685 -22.362 1.144 1.00 89.06 123 PHE A O 1
ATOM 978 N N . ASP A 1 124 ? 5.284 -22.287 2.723 1.00 90.06 124 ASP A N 1
ATOM 979 C CA . ASP A 1 124 ? 4.903 -23.534 3.412 1.00 90.06 124 ASP A CA 1
ATOM 980 C C . ASP A 1 124 ? 3.961 -23.307 4.612 1.00 90.06 124 ASP A C 1
ATOM 982 O O . ASP A 1 124 ? 3.685 -24.226 5.383 1.00 90.06 124 ASP A O 1
ATOM 986 N N . SER A 1 125 ? 3.493 -22.074 4.830 1.00 94.50 125 SER A N 1
ATOM 987 C CA . SER A 1 125 ? 2.603 -21.772 5.951 1.00 94.50 125 SER A CA 1
ATOM 988 C C . SER A 1 125 ? 1.172 -22.202 5.639 1.00 94.50 125 SER A C 1
ATOM 990 O O . SER A 1 125 ? 0.649 -21.896 4.574 1.00 94.50 125 SER A O 1
ATOM 992 N N . SER A 1 126 ? 0.505 -22.840 6.602 1.00 94.62 126 SER A N 1
ATOM 993 C CA . SER A 1 126 ? -0.944 -23.074 6.565 1.00 94.62 126 SER A CA 1
ATOM 994 C C . SER A 1 126 ? -1.754 -21.918 7.165 1.00 94.62 126 SER A C 1
ATOM 996 O O . SER A 1 126 ? -2.976 -21.995 7.237 1.00 94.62 126 SER A O 1
ATOM 998 N N . GLU A 1 127 ? -1.092 -20.871 7.665 1.00 95.88 127 GLU A N 1
ATOM 999 C CA . GLU A 1 127 ? -1.745 -19.718 8.280 1.00 95.88 127 GLU A CA 1
ATOM 1000 C C . GLU A 1 127 ? -2.012 -18.640 7.226 1.00 95.88 127 GLU A C 1
ATOM 1002 O O . GLU A 1 127 ? -1.081 -18.133 6.588 1.00 95.88 127 GLU A O 1
ATOM 1007 N N . LEU A 1 128 ? -3.286 -18.282 7.055 1.00 97.44 128 LEU A N 1
ATOM 1008 C CA . LEU A 1 128 ? -3.692 -17.171 6.200 1.00 97.44 128 LEU A CA 1
ATOM 1009 C C . LEU A 1 128 ? -3.186 -15.838 6.758 1.00 97.44 128 LEU A C 1
ATOM 1011 O O . LEU A 1 128 ? -3.059 -15.641 7.968 1.00 97.44 128 LEU A O 1
ATOM 1015 N N . ILE A 1 129 ? -2.920 -14.893 5.863 1.00 98.19 129 ILE A N 1
ATOM 1016 C CA . ILE A 1 129 ? -2.640 -13.516 6.266 1.00 98.19 129 ILE A CA 1
ATOM 1017 C C . ILE A 1 129 ? -3.886 -12.878 6.925 1.00 98.19 129 ILE A C 1
ATOM 1019 O O . ILE A 1 129 ? -5.000 -13.113 6.454 1.00 98.19 129 ILE A O 1
ATOM 1023 N N . PRO A 1 130 ? -3.747 -12.041 7.971 1.00 98.12 130 PRO A N 1
ATOM 1024 C CA . PRO A 1 130 ? -4.902 -11.397 8.611 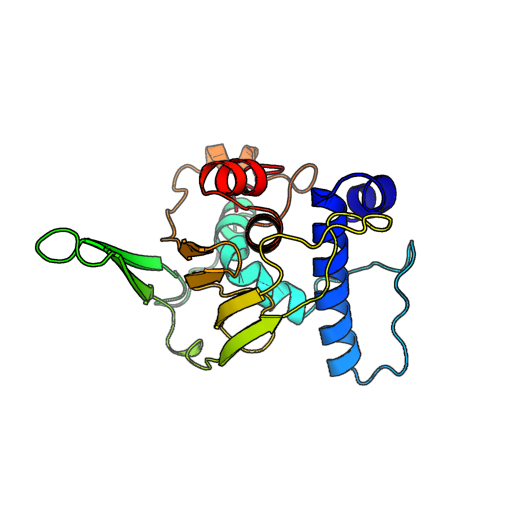1.00 98.12 130 PRO A CA 1
ATOM 1025 C C . PRO A 1 130 ? -5.721 -10.511 7.656 1.00 98.12 130 PRO A C 1
ATOM 1027 O O . PRO A 1 130 ? -6.951 -10.483 7.712 1.00 98.12 130 PRO A O 1
ATOM 1030 N N . GLY A 1 131 ? -5.040 -9.801 6.753 1.00 97.94 131 GLY A N 1
ATOM 1031 C CA . GLY A 1 131 ? -5.632 -8.948 5.721 1.00 97.94 131 GLY A CA 1
ATOM 1032 C C . GLY A 1 131 ? -5.928 -9.680 4.410 1.00 97.94 131 GLY A C 1
ATOM 1033 O O . GLY A 1 131 ? -5.650 -9.148 3.334 1.00 97.94 131 GLY A O 1
ATOM 1034 N N . ASN A 1 132 ? -6.429 -10.918 4.474 1.00 97.19 132 ASN A N 1
ATOM 1035 C CA . ASN A 1 132 ? -6.764 -11.718 3.291 1.00 97.19 132 ASN A CA 1
ATOM 1036 C C . ASN A 1 132 ? -7.947 -11.142 2.486 1.00 97.19 132 ASN A C 1
ATOM 1038 O O . ASN A 1 132 ? -8.059 -11.384 1.282 1.00 97.19 132 ASN A O 1
ATOM 1042 N N . GLY A 1 133 ? -8.801 -10.340 3.127 1.00 98.19 133 GLY A N 1
ATOM 1043 C CA . GLY A 1 133 ? -9.836 -9.525 2.506 1.00 98.19 133 GLY A CA 1
ATOM 1044 C C . GLY A 1 133 ? -9.534 -8.030 2.627 1.00 98.19 133 GLY A C 1
ATOM 1045 O O . GLY A 1 133 ? -9.203 -7.536 3.700 1.00 98.19 133 GLY A O 1
ATOM 1046 N N . VAL A 1 134 ? -9.696 -7.280 1.538 1.00 98.50 134 VAL A N 1
ATOM 1047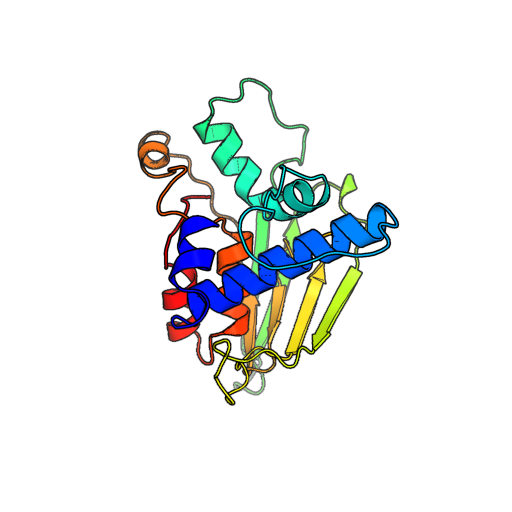 C CA . VAL A 1 134 ? -9.517 -5.820 1.539 1.00 98.50 134 VAL A CA 1
ATOM 1048 C C . VAL A 1 134 ? -10.492 -5.146 0.582 1.00 98.50 134 VAL A C 1
ATOM 1050 O O . VAL A 1 134 ? -10.663 -5.595 -0.552 1.00 98.50 134 VAL A O 1
ATOM 1053 N N . ALA A 1 135 ? -11.131 -4.065 1.028 1.00 98.75 135 ALA A N 1
ATOM 1054 C CA . ALA A 1 135 ? -11.953 -3.186 0.202 1.00 98.75 135 ALA A CA 1
ATOM 1055 C C . ALA A 1 135 ? -11.389 -1.760 0.221 1.00 98.75 135 ALA A C 1
ATOM 1057 O O . ALA A 1 135 ? -11.063 -1.245 1.287 1.00 98.75 135 ALA A O 1
ATOM 1058 N N . PHE A 1 136 ? -11.250 -1.129 -0.946 1.00 98.75 136 PHE A N 1
ATOM 1059 C CA . PHE A 1 136 ? -10.551 0.151 -1.068 1.00 98.75 136 PHE A CA 1
ATOM 1060 C C . PHE A 1 136 ? -10.926 0.922 -2.335 1.00 98.75 136 PHE A C 1
ATOM 1062 O O . PHE A 1 136 ? -11.250 0.333 -3.373 1.00 98.75 136 PHE A O 1
ATOM 1069 N N . SER A 1 137 ? -10.864 2.249 -2.253 1.00 98.44 137 SER A N 1
ATOM 1070 C CA . SER A 1 137 ? -10.990 3.138 -3.410 1.00 98.44 137 SER A CA 1
ATOM 1071 C C . SER A 1 137 ? -9.719 3.074 -4.254 1.00 98.44 137 SER A C 1
ATOM 1073 O O . SER A 1 137 ? -8.630 2.974 -3.707 1.00 98.44 137 SER A O 1
ATOM 1075 N N . SER A 1 138 ? -9.816 3.051 -5.584 1.00 98.19 138 SER A N 1
ATOM 1076 C CA . SER A 1 138 ? -8.650 2.841 -6.454 1.00 98.19 138 SER A CA 1
ATOM 1077 C C . SER A 1 138 ? -8.884 3.360 -7.880 1.00 98.19 138 SER A C 1
ATOM 1079 O O . SER A 1 138 ? -9.878 4.027 -8.182 1.00 98.19 138 SER A O 1
ATOM 1081 N N . TYR A 1 139 ? -7.949 3.022 -8.768 1.00 96.88 139 TYR A N 1
ATOM 1082 C CA . TYR A 1 139 ? -7.852 3.438 -10.164 1.00 96.88 139 TYR A CA 1
ATOM 1083 C C . TYR A 1 139 ? -7.556 2.219 -11.058 1.00 96.88 139 TYR A C 1
ATOM 1085 O O . TYR A 1 139 ? -6.989 1.228 -10.578 1.00 96.88 139 TYR A O 1
ATOM 1093 N N . PRO A 1 140 ? -7.892 2.242 -12.358 1.00 95.69 140 PRO A N 1
ATOM 1094 C CA . PRO A 1 140 ? -7.486 1.195 -13.296 1.00 95.69 140 PRO A CA 1
ATOM 1095 C C . PRO A 1 140 ? -5.973 0.921 -13.261 1.00 95.69 140 PRO A C 1
ATOM 1097 O O . PRO A 1 140 ? -5.168 1.836 -13.118 1.00 95.69 140 PRO A O 1
ATOM 1100 N N . GLY A 1 141 ? -5.577 -0.353 -13.352 1.00 92.25 141 GLY A N 1
ATOM 1101 C CA . GLY A 1 141 ? -4.165 -0.769 -13.384 1.00 92.25 141 GLY A CA 1
ATOM 1102 C C . GLY A 1 141 ? -3.392 -0.672 -12.058 1.00 92.25 141 GLY A C 1
ATOM 1103 O O . GLY A 1 141 ? -2.285 -1.200 -11.966 1.00 92.25 141 GLY A O 1
ATOM 1104 N N . ARG A 1 142 ? -3.955 -0.058 -11.008 1.00 94.19 142 ARG A N 1
ATOM 1105 C CA . ARG A 1 142 ? -3.330 -0.033 -9.674 1.00 94.19 142 ARG A CA 1
ATOM 1106 C C . ARG A 1 142 ? -3.638 -1.288 -8.861 1.00 94.19 142 ARG A C 1
ATOM 1108 O O . ARG A 1 142 ? -4.765 -1.774 -8.853 1.00 94.19 142 ARG A O 1
ATOM 1115 N N . LEU A 1 143 ? -2.648 -1.796 -8.144 1.00 95.06 143 LEU A N 1
ATOM 1116 C CA . LEU A 1 143 ? -2.799 -2.867 -7.155 1.00 95.06 143 LEU A CA 1
ATOM 1117 C C . LEU A 1 143 ? -3.216 -2.328 -5.785 1.00 95.06 143 LEU A C 1
ATOM 1119 O O . LEU A 1 143 ? -3.773 -3.067 -4.978 1.00 95.06 143 LEU A O 1
ATOM 1123 N N . ILE A 1 144 ? -2.956 -1.042 -5.559 1.00 96.44 144 ILE A N 1
ATOM 1124 C CA . ILE A 1 144 ? -3.216 -0.303 -4.325 1.00 96.44 144 ILE A CA 1
ATOM 1125 C C . ILE A 1 144 ? -4.296 0.768 -4.525 1.00 96.44 144 ILE A C 1
ATOM 1127 O O . ILE A 1 144 ? -4.773 0.990 -5.643 1.00 96.44 144 ILE A O 1
ATOM 1131 N N . SER A 1 145 ? -4.696 1.427 -3.443 1.00 97.50 145 SER A N 1
ATOM 1132 C CA . SER A 1 145 ? -5.618 2.558 -3.468 1.00 97.50 145 SER A CA 1
ATOM 1133 C C . SER A 1 145 ? -4.997 3.746 -4.199 1.00 97.50 145 SER A C 1
ATOM 1135 O O . SER A 1 145 ? -5.485 4.139 -5.261 1.00 97.50 145 SER A O 1
ATOM 1137 N N . GLY A 1 146 ? -3.852 4.224 -3.716 1.00 92.81 146 GLY A N 1
ATOM 1138 C CA . GLY A 1 146 ? -3.210 5.452 -4.168 1.00 92.81 146 GLY A CA 1
ATOM 1139 C C . GLY A 1 146 ? -3.999 6.714 -3.814 1.00 92.81 146 GLY A C 1
ATOM 1140 O O . GLY A 1 146 ? -3.760 7.738 -4.450 1.00 92.81 146 GLY A O 1
ATOM 1141 N N . ASP A 1 147 ? -4.960 6.596 -2.891 1.00 94.94 147 ASP A N 1
ATOM 1142 C CA . ASP A 1 147 ? -5.717 7.706 -2.322 1.00 94.94 147 ASP A CA 1
ATOM 1143 C C . ASP A 1 147 ? -5.124 8.195 -0.996 1.00 94.94 147 ASP A C 1
ATOM 1145 O O . ASP A 1 147 ? -4.883 9.382 -0.932 1.00 94.94 147 ASP A O 1
ATOM 1149 N N . ASP A 1 148 ? -4.912 7.423 0.078 1.00 96.56 148 ASP A N 1
ATOM 1150 C CA . ASP A 1 148 ? -5.258 6.017 0.355 1.00 96.56 148 ASP A CA 1
ATOM 1151 C C . ASP A 1 148 ? -6.442 5.843 1.339 1.00 96.56 148 ASP A C 1
ATOM 1153 O O . ASP A 1 148 ? -6.499 6.492 2.385 1.00 96.56 148 ASP A O 1
ATOM 1157 N N . PHE A 1 149 ? -7.345 4.884 1.076 1.00 98.50 149 PHE A N 1
ATOM 1158 C CA . PHE A 1 149 ? -8.374 4.446 2.039 1.00 98.50 149 PHE A CA 1
ATOM 1159 C C . PHE A 1 149 ? -8.712 2.952 1.897 1.00 98.50 149 PHE A C 1
ATOM 1161 O O . PHE A 1 149 ? -9.234 2.515 0.865 1.00 98.50 149 PHE A O 1
ATOM 1168 N N . TYR A 1 150 ? -8.459 2.171 2.950 1.00 98.75 150 TYR A N 1
ATOM 1169 C CA . TYR A 1 150 ? -8.661 0.720 2.992 1.00 98.75 150 TYR A CA 1
ATOM 1170 C C . TYR A 1 150 ? -9.497 0.288 4.196 1.00 98.75 150 TYR A C 1
ATOM 1172 O O . TYR A 1 150 ? -9.307 0.779 5.305 1.00 98.75 150 TYR A O 1
ATOM 1180 N N . VAL A 1 151 ? -10.343 -0.719 3.983 1.00 98.62 151 VAL A N 1
ATOM 1181 C CA . VAL A 1 151 ? -11.018 -1.498 5.026 1.00 98.62 151 VAL A CA 1
ATOM 1182 C C . VAL A 1 151 ? -10.540 -2.943 4.915 1.00 98.62 151 VAL A C 1
ATOM 1184 O O . VAL A 1 151 ? -10.731 -3.582 3.875 1.00 98.62 151 VAL A O 1
ATOM 1187 N N . LEU A 1 152 ? -9.889 -3.441 5.965 1.00 98.62 152 LEU A N 1
ATOM 1188 C CA . LEU A 1 152 ? -9.222 -4.743 5.991 1.00 98.62 152 LEU A CA 1
ATOM 1189 C C . LEU A 1 152 ? -10.054 -5.777 6.761 1.00 98.62 152 LEU A C 1
ATOM 1191 O O . LEU A 1 152 ? -10.702 -5.457 7.757 1.00 98.62 152 LEU A O 1
ATOM 1195 N N . SER A 1 153 ? -9.987 -7.043 6.347 1.00 98.31 153 SER A N 1
ATOM 1196 C CA . SER A 1 153 ? -10.598 -8.179 7.057 1.00 98.31 153 SER A CA 1
ATOM 1197 C C . SER A 1 153 ? -10.036 -8.385 8.463 1.00 98.31 153 SER A C 1
ATOM 1199 O O . SER A 1 153 ? -10.719 -8.961 9.303 1.00 98.31 153 SER A O 1
ATOM 1201 N N . SER A 1 154 ? -8.832 -7.875 8.737 1.00 98.12 154 SER A N 1
ATOM 1202 C CA . SER A 1 154 ? -8.229 -7.852 10.073 1.00 98.12 154 SER A CA 1
ATOM 1203 C C . SER A 1 154 ? -8.918 -6.885 11.046 1.00 98.12 154 SER A C 1
ATOM 1205 O O . SER A 1 154 ? -8.547 -6.833 12.213 1.00 98.12 154 SER A O 1
ATOM 1207 N N . GLY A 1 155 ? -9.917 -6.118 10.591 1.00 97.94 155 GLY A N 1
ATOM 1208 C CA . GLY A 1 155 ? -10.633 -5.125 11.397 1.00 97.94 155 GLY A CA 1
ATOM 1209 C C . GLY A 1 155 ? -9.991 -3.736 11.388 1.00 97.94 155 GLY A C 1
ATOM 1210 O O . GLY A 1 155 ? -10.473 -2.833 12.068 1.00 97.94 155 GLY A O 1
ATOM 1211 N N . LEU A 1 156 ? -8.920 -3.544 10.615 1.00 98.44 156 LEU A N 1
ATOM 1212 C CA . LEU A 1 156 ? -8.237 -2.261 10.480 1.00 98.44 156 LEU A CA 1
ATOM 1213 C C . LEU A 1 156 ? -8.860 -1.404 9.370 1.00 98.44 156 LEU A C 1
ATOM 1215 O O . LEU A 1 156 ? -9.201 -1.896 8.292 1.00 98.44 156 LEU A O 1
ATOM 1219 N N . VAL A 1 157 ? -8.921 -0.096 9.620 1.00 98.44 157 VAL A N 1
ATOM 1220 C CA . VAL A 1 157 ? -9.098 0.933 8.590 1.00 98.44 157 VAL A CA 1
ATOM 1221 C C . VAL A 1 157 ? -7.770 1.666 8.445 1.00 98.44 157 VAL A C 1
ATOM 1223 O O . VAL A 1 157 ? -7.223 2.145 9.437 1.00 98.44 157 VAL A O 1
ATOM 1226 N N . VAL A 1 158 ? -7.241 1.730 7.224 1.00 98.50 158 VAL A N 1
ATOM 1227 C CA . VAL A 1 158 ? -5.927 2.321 6.927 1.00 98.50 158 VAL A CA 1
ATOM 1228 C C . VAL A 1 158 ? -6.108 3.464 5.939 1.00 98.50 158 VAL A C 1
ATOM 1230 O O . VAL A 1 158 ? -6.753 3.296 4.906 1.00 98.50 158 VAL A O 1
ATOM 1233 N N . SER A 1 159 ? -5.557 4.631 6.262 1.00 98.06 159 SER A N 1
ATOM 1234 C CA . SER A 1 159 ? -5.636 5.831 5.430 1.00 98.06 159 SER A CA 1
ATOM 1235 C C . SER A 1 159 ? -4.448 6.752 5.714 1.00 98.06 159 SER A C 1
ATOM 1237 O O . SER A 1 159 ? -3.766 6.583 6.727 1.00 98.06 159 SER A O 1
ATOM 1239 N N . GLU A 1 160 ? -4.185 7.703 4.825 1.00 97.00 160 GLU A N 1
ATOM 1240 C CA . GLU A 1 160 ? -3.043 8.614 4.910 1.00 97.00 160 GLU A CA 1
ATOM 1241 C C . GLU A 1 160 ? -3.403 10.017 4.419 1.00 97.00 160 GLU A C 1
ATOM 1243 O O . GLU A 1 160 ? -4.426 10.233 3.776 1.00 97.00 160 GLU A O 1
ATOM 1248 N N . THR A 1 161 ? -2.547 10.977 4.749 1.00 95.88 161 THR A N 1
ATOM 1249 C CA . THR A 1 161 ? -2.506 12.274 4.081 1.00 95.88 161 THR A CA 1
ATOM 1250 C C . THR A 1 161 ? -1.049 12.603 3.815 1.00 95.88 161 THR A C 1
ATOM 1252 O O . THR A 1 161 ? -0.248 12.625 4.757 1.00 95.88 161 THR A O 1
ATOM 1255 N N . THR A 1 162 ? -0.714 12.881 2.560 1.00 92.94 162 THR A N 1
ATOM 1256 C CA . THR A 1 162 ? 0.681 13.045 2.159 1.00 92.94 162 THR A CA 1
ATOM 1257 C C . THR A 1 162 ? 1.305 14.260 2.845 1.00 92.94 162 THR A C 1
ATOM 1259 O O . THR A 1 162 ? 0.775 15.370 2.765 1.00 92.94 162 THR A O 1
ATOM 1262 N N . ILE A 1 163 ? 2.448 14.045 3.502 1.00 92.19 163 ILE A N 1
ATOM 1263 C CA . ILE A 1 163 ? 3.327 15.108 3.999 1.00 92.19 163 ILE A CA 1
ATOM 1264 C C . ILE A 1 163 ? 4.505 15.270 3.042 1.00 92.19 163 ILE A C 1
ATOM 1266 O O . ILE A 1 163 ? 5.076 14.288 2.579 1.00 92.19 163 ILE A O 1
ATOM 1270 N N . GLU A 1 164 ? 4.885 16.509 2.751 1.00 86.06 164 GLU A N 1
ATOM 1271 C CA . GLU A 1 164 ? 5.986 16.784 1.828 1.00 86.06 164 GLU A CA 1
ATOM 1272 C C . GLU A 1 164 ? 7.346 16.779 2.537 1.00 86.06 164 GLU A C 1
ATOM 1274 O O . GLU A 1 164 ? 7.507 17.355 3.619 1.00 86.06 164 GLU A O 1
ATOM 1279 N N . ASN A 1 165 ? 8.370 16.223 1.881 1.00 89.88 165 ASN A N 1
ATOM 1280 C CA . ASN A 1 165 ? 9.756 16.420 2.291 1.00 89.88 165 ASN A CA 1
ATOM 1281 C C . ASN A 1 165 ? 10.373 17.659 1.618 1.00 89.88 165 ASN A C 1
ATOM 1283 O O . ASN A 1 165 ? 10.951 17.596 0.530 1.00 89.88 165 ASN A O 1
ATOM 1287 N N . ASN A 1 166 ? 10.338 18.784 2.331 1.00 87.75 166 ASN A N 1
ATOM 1288 C CA . ASN A 1 166 ? 10.960 20.037 1.896 1.00 87.75 166 ASN A CA 1
ATOM 1289 C C . ASN A 1 166 ? 12.451 20.164 2.282 1.00 87.75 166 ASN A C 1
ATOM 1291 O O . ASN A 1 166 ? 13.103 21.154 1.944 1.00 87.75 166 ASN A O 1
ATOM 1295 N N . ASN A 1 167 ? 13.035 19.160 2.951 1.00 93.12 167 ASN A N 1
ATOM 1296 C CA . ASN A 1 167 ? 14.459 19.136 3.279 1.00 93.12 167 ASN A CA 1
ATOM 1297 C C . ASN A 1 167 ? 15.241 18.277 2.275 1.00 93.12 167 ASN A C 1
ATOM 1299 O O . ASN A 1 167 ? 15.333 17.052 2.391 1.00 93.12 167 ASN A O 1
ATOM 1303 N N . ARG A 1 168 ? 15.899 18.946 1.320 1.00 90.44 168 ARG A N 1
ATOM 1304 C CA . ARG A 1 168 ? 16.667 18.272 0.262 1.00 90.44 168 ARG A CA 1
ATOM 1305 C C . ARG A 1 168 ? 17.791 17.371 0.776 1.00 90.44 168 ARG A C 1
ATOM 1307 O O . ARG A 1 168 ? 18.142 16.414 0.092 1.00 90.44 168 ARG A O 1
ATOM 1314 N N . SER A 1 169 ? 18.354 17.646 1.955 1.00 95.12 169 SER A N 1
ATOM 1315 C CA . SER A 1 169 ? 19.428 16.812 2.514 1.00 95.12 169 SER A CA 1
ATOM 1316 C C . SER A 1 169 ? 18.952 15.401 2.876 1.00 95.12 169 SER A C 1
ATOM 1318 O O . SER A 1 169 ? 19.720 14.451 2.742 1.00 95.12 169 SER A O 1
ATOM 1320 N N . LEU A 1 170 ? 17.672 15.233 3.238 1.00 96.12 170 LEU A N 1
ATOM 1321 C CA . LEU A 1 170 ? 17.110 13.935 3.629 1.00 96.12 170 LEU A CA 1
ATOM 1322 C C . LEU A 1 170 ? 17.000 12.958 2.459 1.00 96.12 170 LEU A C 1
ATOM 1324 O O . LEU A 1 170 ? 17.092 11.749 2.664 1.00 96.12 170 LEU A O 1
ATOM 1328 N N . TYR A 1 171 ? 16.927 13.461 1.224 1.00 94.69 171 TYR A N 1
ATOM 1329 C CA . TYR A 1 171 ? 16.973 12.618 0.033 1.00 94.69 171 TYR A CA 1
ATOM 1330 C C . TYR A 1 171 ? 18.287 11.830 -0.076 1.00 94.69 171 TYR A C 1
ATOM 1332 O O . TYR A 1 171 ? 18.352 10.862 -0.829 1.00 94.69 171 TYR A O 1
ATOM 1340 N N . ALA A 1 172 ? 19.343 12.161 0.680 1.00 94.00 172 ALA A N 1
ATOM 1341 C CA . ALA A 1 172 ? 20.525 11.304 0.808 1.00 94.00 172 ALA A CA 1
ATOM 1342 C C . ALA A 1 172 ? 20.191 9.881 1.310 1.00 94.00 172 ALA A C 1
ATOM 1344 O O . ALA A 1 172 ? 20.916 8.946 0.973 1.00 94.00 172 ALA A O 1
ATOM 1345 N N . HIS A 1 173 ? 19.083 9.706 2.040 1.00 94.44 173 HIS A N 1
ATOM 1346 C CA . HIS A 1 173 ? 18.605 8.414 2.544 1.00 94.44 173 HIS A CA 1
ATOM 1347 C C . HIS A 1 173 ? 17.686 7.664 1.566 1.00 94.44 173 HIS A C 1
ATOM 1349 O O . HIS A 1 173 ? 17.490 6.460 1.719 1.00 94.44 173 HIS A O 1
ATOM 1355 N N . THR A 1 174 ? 17.182 8.335 0.527 1.00 95.00 174 THR A N 1
ATOM 1356 C CA . THR A 1 174 ? 16.452 7.700 -0.577 1.00 95.00 174 THR A CA 1
ATOM 1357 C C . THR A 1 174 ? 17.448 6.968 -1.477 1.00 95.00 174 THR A C 1
ATOM 1359 O O . THR A 1 174 ? 18.085 7.556 -2.360 1.00 95.00 174 THR A O 1
ATOM 1362 N N . ALA A 1 175 ? 17.625 5.674 -1.210 1.00 92.19 175 ALA A N 1
ATOM 1363 C CA . ALA A 1 175 ? 18.570 4.795 -1.895 1.00 92.19 175 ALA A CA 1
ATOM 1364 C C . ALA A 1 175 ? 17.858 3.772 -2.793 1.00 92.19 175 ALA A C 1
ATOM 1366 O O . ALA A 1 175 ? 16.717 3.392 -2.550 1.00 92.19 175 ALA A O 1
ATOM 1367 N N . SER A 1 176 ? 18.561 3.277 -3.817 1.00 88.50 176 SER A N 1
ATOM 1368 C CA . SER A 1 176 ? 18.065 2.231 -4.730 1.00 88.50 176 SER A CA 1
ATOM 1369 C C . SER A 1 176 ? 18.204 0.806 -4.176 1.00 88.50 176 SER A C 1
ATOM 1371 O O . SER A 1 176 ? 17.653 -0.143 -4.734 1.00 88.50 176 SER A O 1
ATOM 1373 N N . ARG A 1 177 ? 18.971 0.635 -3.093 1.00 91.69 177 ARG A N 1
ATOM 1374 C CA . ARG A 1 177 ? 19.225 -0.643 -2.417 1.00 91.69 177 ARG A CA 1
ATOM 1375 C C . ARG A 1 177 ? 18.846 -0.531 -0.948 1.00 91.69 177 ARG A C 1
ATOM 1377 O O . ARG A 1 177 ? 19.004 0.526 -0.351 1.00 91.69 177 ARG A O 1
ATOM 1384 N N . GLY A 1 178 ? 18.389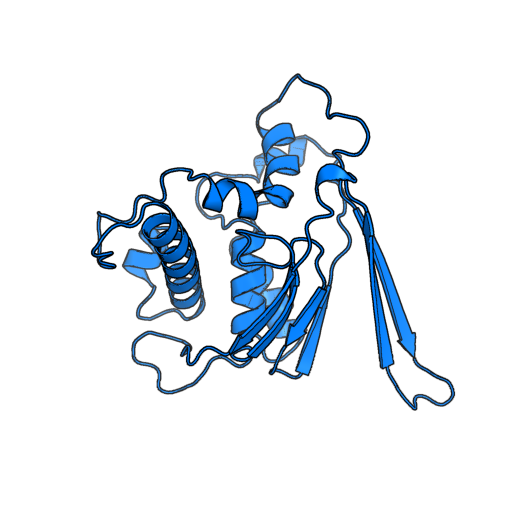 -1.640 -0.369 1.00 92.38 178 GLY A N 1
ATOM 1385 C CA . GLY A 1 178 ? 17.964 -1.686 1.035 1.00 92.38 178 GLY A CA 1
ATOM 1386 C C . GLY A 1 178 ? 16.616 -1.013 1.311 1.00 92.38 178 GLY A C 1
ATOM 1387 O O . GLY A 1 178 ? 16.225 -0.910 2.469 1.00 92.38 178 GLY A O 1
ATOM 1388 N N . THR A 1 179 ? 15.898 -0.601 0.268 1.00 95.00 179 THR A N 1
ATOM 1389 C CA . THR A 1 179 ? 14.608 0.088 0.339 1.00 95.00 179 THR A CA 1
ATOM 1390 C C . THR A 1 179 ? 13.540 -0.663 -0.457 1.00 95.00 179 THR A C 1
ATOM 1392 O O . THR A 1 179 ? 13.839 -1.480 -1.341 1.00 95.00 179 THR A O 1
ATOM 1395 N N . VAL A 1 180 ? 12.282 -0.403 -0.116 1.00 96.06 180 VAL A N 1
ATOM 1396 C CA . VAL A 1 180 ? 11.083 -0.921 -0.777 1.00 96.06 180 VAL A CA 1
ATOM 1397 C C . VAL A 1 180 ? 10.130 0.257 -0.980 1.00 96.06 180 VAL A C 1
ATOM 1399 O O . VAL A 1 180 ? 9.894 1.014 -0.041 1.00 96.06 180 VAL A O 1
ATOM 1402 N N . PHE A 1 181 ? 9.598 0.418 -2.195 1.00 95.88 181 PHE A N 1
ATOM 1403 C CA . PHE A 1 181 ? 8.672 1.510 -2.522 1.00 95.88 181 PHE A CA 1
ATOM 1404 C C . PHE A 1 181 ? 7.444 1.515 -1.611 1.00 95.88 181 PHE A C 1
ATOM 1406 O O . PHE A 1 181 ? 6.964 0.453 -1.194 1.00 95.88 181 PHE A O 1
ATOM 1413 N N . SER A 1 182 ? 6.924 2.709 -1.346 1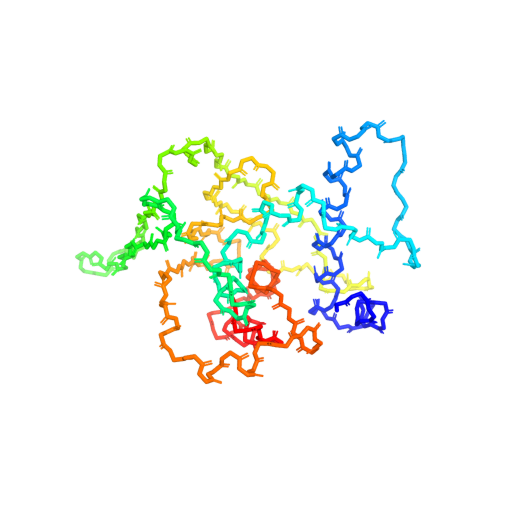.00 96.81 182 SER A N 1
ATOM 1414 C CA . SER A 1 182 ? 5.793 2.962 -0.460 1.00 96.81 182 SER A CA 1
ATOM 1415 C C . SER A 1 182 ? 4.586 2.100 -0.794 1.00 96.81 182 SER A C 1
ATOM 1417 O O . SER A 1 182 ? 4.060 1.410 0.081 1.00 96.81 182 SER A O 1
ATOM 1419 N N . TRP A 1 183 ? 4.218 2.008 -2.076 1.00 96.25 183 TRP A N 1
ATOM 1420 C CA . TRP A 1 183 ? 3.071 1.200 -2.498 1.00 96.25 183 TRP A CA 1
ATOM 1421 C C . TRP A 1 183 ? 3.209 -0.291 -2.142 1.00 96.25 183 TRP A C 1
ATOM 1423 O O . TRP A 1 183 ? 2.225 -0.941 -1.782 1.00 96.25 183 TRP A O 1
ATOM 1433 N N . VAL A 1 184 ? 4.427 -0.844 -2.204 1.00 97.19 184 VAL A N 1
ATOM 1434 C CA . VAL A 1 184 ? 4.689 -2.242 -1.830 1.00 97.19 184 VAL A CA 1
ATOM 1435 C C . VAL A 1 184 ? 4.637 -2.394 -0.314 1.00 97.19 184 VAL A C 1
ATOM 1437 O O . VAL A 1 184 ? 4.010 -3.335 0.168 1.00 97.19 184 VAL A O 1
ATOM 1440 N N . ARG A 1 185 ? 5.255 -1.471 0.438 1.00 98.44 185 ARG A N 1
ATOM 1441 C CA . ARG A 1 185 ? 5.234 -1.482 1.911 1.00 98.44 185 ARG A CA 1
ATOM 1442 C C . ARG A 1 185 ? 3.804 -1.389 2.442 1.00 98.44 185 ARG A C 1
ATOM 1444 O O . ARG A 1 185 ? 3.436 -2.181 3.304 1.00 98.44 185 ARG A O 1
ATOM 1451 N N . ASN A 1 186 ? 2.991 -0.498 1.873 1.00 98.50 186 ASN A N 1
ATOM 1452 C CA . ASN A 1 186 ? 1.569 -0.331 2.181 1.00 98.50 186 ASN A CA 1
ATOM 1453 C C . ASN A 1 186 ? 0.796 -1.641 1.967 1.00 98.50 186 ASN A C 1
ATOM 1455 O O . ASN A 1 186 ? 0.160 -2.166 2.879 1.00 98.50 186 ASN A O 1
ATOM 1459 N N . LEU A 1 187 ? 0.929 -2.235 0.778 1.00 98.06 187 LEU A N 1
ATOM 1460 C CA . LEU A 1 187 ? 0.275 -3.496 0.441 1.00 98.06 187 LEU A CA 1
ATOM 1461 C C . LEU A 1 187 ? 0.698 -4.642 1.376 1.00 98.06 187 LEU A C 1
ATOM 1463 O O . LEU A 1 187 ? -0.151 -5.422 1.804 1.00 98.06 187 LEU A O 1
ATOM 1467 N N . VAL A 1 188 ? 1.986 -4.752 1.709 1.00 98.62 188 VAL A N 1
ATOM 1468 C CA . VAL A 1 188 ? 2.506 -5.799 2.604 1.00 98.62 188 VAL A CA 1
ATOM 1469 C C . VAL A 1 188 ? 2.006 -5.604 4.038 1.00 98.62 188 VAL A C 1
ATOM 1471 O O . VAL A 1 188 ? 1.572 -6.576 4.656 1.00 98.62 188 VAL A O 1
ATOM 1474 N N . ALA A 1 189 ? 1.998 -4.370 4.547 1.00 98.81 189 ALA A N 1
ATOM 1475 C CA . ALA A 1 189 ? 1.474 -4.045 5.873 1.00 98.81 189 ALA A CA 1
ATOM 1476 C C . ALA A 1 189 ? -0.030 -4.338 5.981 1.00 98.81 189 ALA A C 1
ATOM 1478 O O . ALA A 1 189 ? -0.454 -5.006 6.922 1.00 98.81 189 ALA A O 1
ATOM 1479 N N . ASN A 1 190 ? -0.818 -3.958 4.968 1.00 98.81 190 ASN A N 1
ATOM 1480 C CA . ASN A 1 190 ? -2.251 -4.268 4.904 1.00 98.81 190 ASN A CA 1
ATOM 1481 C C . ASN A 1 190 ? -2.532 -5.774 4.922 1.00 98.81 190 ASN A C 1
ATOM 1483 O O . ASN A 1 190 ? -3.548 -6.206 5.453 1.00 98.81 190 ASN A O 1
ATOM 1487 N N . ARG A 1 191 ? -1.645 -6.585 4.341 1.00 98.56 191 ARG A N 1
ATOM 1488 C CA . ARG A 1 191 ? -1.789 -8.043 4.340 1.00 98.56 191 ARG A CA 1
ATOM 1489 C C . ARG A 1 191 ? -1.438 -8.653 5.693 1.00 98.56 191 ARG A C 1
ATOM 1491 O O . ARG A 1 191 ? -2.195 -9.476 6.196 1.00 98.56 191 ARG A O 1
ATOM 1498 N N . LEU A 1 192 ? -0.288 -8.290 6.256 1.00 98.69 192 LEU A N 1
ATOM 1499 C CA . LEU A 1 192 ? 0.290 -8.998 7.401 1.00 98.69 192 LEU A CA 1
ATOM 1500 C C . LEU A 1 192 ? -0.258 -8.550 8.756 1.00 98.69 192 LEU A C 1
ATOM 1502 O O . LEU A 1 192 ? -0.275 -9.364 9.672 1.00 98.69 192 LEU A O 1
ATOM 1506 N N . ALA A 1 193 ? -0.694 -7.299 8.892 1.00 98.56 193 ALA A N 1
ATOM 1507 C CA . ALA A 1 193 ? -0.997 -6.734 10.197 1.00 98.56 193 ALA A CA 1
ATOM 1508 C C . ALA A 1 193 ? -2.381 -7.123 10.736 1.00 98.56 193 ALA A C 1
ATOM 1510 O O . ALA A 1 193 ? -3.410 -6.980 10.069 1.00 98.56 193 ALA A O 1
ATOM 1511 N N . SER A 1 194 ? -2.393 -7.536 12.001 1.00 97.94 194 SER A N 1
ATOM 1512 C CA . SER A 1 194 ? -3.585 -7.774 12.820 1.00 97.94 194 SER A CA 1
ATOM 1513 C C . SER A 1 194 ? -3.887 -6.625 13.794 1.00 97.94 194 SER A C 1
ATOM 1515 O O . SER A 1 194 ? -4.958 -6.580 14.394 1.00 97.94 194 SER A O 1
ATOM 1517 N N . SER A 1 195 ? -2.957 -5.676 13.946 1.00 98.62 195 SER A N 1
ATOM 1518 C CA . SER A 1 195 ? -3.090 -4.496 14.807 1.00 98.62 195 SER A CA 1
ATOM 1519 C C . SER A 1 195 ? -2.438 -3.262 14.177 1.00 98.62 195 SER A C 1
ATOM 1521 O O . SER A 1 195 ? -1.608 -3.378 13.275 1.00 98.62 195 SER A O 1
ATOM 1523 N N . SER A 1 196 ? -2.775 -2.067 14.669 1.00 97.75 196 SER A N 1
ATOM 1524 C CA . SER A 1 196 ? -2.167 -0.814 14.199 1.00 97.75 196 SER A CA 1
ATOM 1525 C C . SER A 1 196 ? -0.667 -0.713 14.508 1.00 97.75 196 SER A C 1
ATOM 1527 O O . SER A 1 196 ? 0.079 -0.179 13.690 1.00 97.75 196 SER A O 1
ATOM 1529 N N . SER A 1 197 ? -0.208 -1.254 15.645 1.00 98.56 197 SER A N 1
ATOM 1530 C CA . SER A 1 197 ? 1.225 -1.294 15.992 1.00 98.56 197 SER A CA 1
ATOM 1531 C C . SER A 1 197 ? 1.998 -2.185 15.026 1.00 98.56 197 SER A C 1
ATOM 1533 O O . SER A 1 197 ? 2.994 -1.756 14.450 1.00 98.56 197 SER A O 1
ATOM 1535 N N . GLU A 1 198 ? 1.487 -3.394 14.777 1.00 98.56 198 GLU A N 1
ATOM 1536 C CA . GLU A 1 198 ? 2.089 -4.320 13.816 1.00 98.56 198 GLU A CA 1
ATOM 1537 C C . GLU A 1 198 ? 2.108 -3.717 12.406 1.00 98.56 198 GLU A C 1
ATOM 1539 O O . GLU A 1 198 ? 3.108 -3.818 11.698 1.00 98.56 198 GLU A O 1
ATOM 1544 N N . TRP A 1 199 ? 1.035 -3.022 12.009 1.00 98.81 199 TRP A N 1
ATOM 1545 C CA . TRP A 1 199 ? 0.984 -2.330 10.723 1.00 98.81 199 TRP A CA 1
ATOM 1546 C C . TRP A 1 199 ? 2.106 -1.298 10.593 1.00 98.81 199 TRP A C 1
ATOM 1548 O O . TRP A 1 199 ? 2.818 -1.291 9.588 1.00 98.81 199 TRP A O 1
ATOM 1558 N N . ALA A 1 200 ? 2.306 -0.464 11.618 1.00 98.69 200 ALA A N 1
ATOM 1559 C CA . ALA A 1 200 ? 3.352 0.555 11.622 1.00 98.69 200 ALA A CA 1
ATOM 1560 C C . ALA A 1 200 ? 4.760 -0.059 11.545 1.00 98.69 200 ALA A C 1
ATOM 1562 O O . ALA A 1 200 ? 5.598 0.417 10.778 1.00 98.69 200 ALA A O 1
ATOM 1563 N N . GLU A 1 201 ? 5.008 -1.141 12.286 1.00 98.56 201 GLU A N 1
ATOM 1564 C CA . GLU A 1 201 ? 6.284 -1.863 12.269 1.00 98.56 201 GLU A CA 1
ATOM 1565 C C . GLU A 1 201 ? 6.582 -2.467 10.889 1.00 98.56 201 GLU A C 1
ATOM 1567 O O . GLU A 1 201 ? 7.677 -2.287 10.347 1.00 98.56 201 GLU A O 1
ATOM 1572 N N . VAL A 1 202 ? 5.593 -3.130 10.280 1.00 98.69 202 VAL A N 1
ATOM 1573 C CA . VAL A 1 202 ? 5.733 -3.737 8.949 1.00 98.69 202 VAL A CA 1
ATOM 1574 C C . VAL A 1 202 ? 5.914 -2.668 7.868 1.00 98.69 202 VAL A C 1
ATOM 1576 O O . VAL A 1 202 ? 6.765 -2.825 6.990 1.00 98.69 202 VAL A O 1
ATOM 1579 N N . TYR A 1 203 ? 5.159 -1.568 7.928 1.00 98.69 203 TYR A N 1
ATOM 1580 C CA . TYR A 1 203 ? 5.241 -0.479 6.952 1.00 98.69 203 TYR A CA 1
ATOM 1581 C C . TYR A 1 203 ? 6.573 0.286 7.016 1.00 98.69 203 TYR A C 1
ATOM 1583 O O . TYR A 1 203 ? 7.083 0.728 5.981 1.00 98.69 203 TYR A O 1
ATOM 1591 N N . ALA A 1 204 ? 7.155 0.432 8.212 1.00 98.25 204 ALA A N 1
ATOM 1592 C CA . ALA A 1 204 ? 8.438 1.105 8.417 1.00 98.25 204 ALA A CA 1
ATOM 1593 C C . ALA A 1 204 ? 9.642 0.285 7.914 1.00 98.25 204 ALA A C 1
ATOM 1595 O O . ALA A 1 204 ? 10.708 0.845 7.630 1.00 98.25 204 ALA A O 1
ATOM 1596 N N . TYR A 1 205 ? 9.491 -1.036 7.783 1.00 97.81 205 TYR A N 1
ATOM 1597 C CA . TYR A 1 205 ? 10.560 -1.918 7.326 1.00 97.81 205 TYR A CA 1
ATOM 1598 C C . TYR A 1 205 ? 10.968 -1.608 5.874 1.00 97.81 205 TYR A C 1
ATOM 1600 O O . TYR A 1 205 ? 10.132 -1.523 4.973 1.00 97.81 205 TYR A O 1
ATOM 1608 N N . ASN A 1 206 ? 12.278 -1.434 5.650 1.00 97.06 206 ASN A N 1
ATOM 1609 C CA . ASN A 1 206 ? 12.868 -1.000 4.375 1.00 97.06 206 ASN A CA 1
ATOM 1610 C C . ASN A 1 206 ? 12.283 0.317 3.815 1.00 97.06 206 ASN A C 1
ATOM 1612 O O . ASN A 1 206 ? 12.108 0.437 2.601 1.00 97.06 206 ASN A O 1
ATOM 1616 N N . ASN A 1 207 ? 12.009 1.303 4.677 1.00 97.69 207 ASN A N 1
ATOM 1617 C CA . ASN A 1 207 ? 11.560 2.639 4.268 1.00 97.69 207 ASN A CA 1
ATOM 1618 C C . ASN A 1 207 ? 12.390 3.208 3.098 1.00 97.69 207 ASN A C 1
ATOM 1620 O O . ASN A 1 207 ? 13.620 3.235 3.150 1.00 97.69 207 ASN A O 1
ATOM 1624 N N . SER A 1 208 ? 11.705 3.666 2.051 1.00 96.94 208 SER A N 1
ATOM 1625 C CA . SER A 1 208 ? 12.298 4.248 0.847 1.00 96.94 208 SER A CA 1
ATOM 1626 C C . SER A 1 208 ? 12.570 5.746 0.941 1.00 96.94 208 SER A C 1
ATOM 1628 O O . SER A 1 208 ? 13.396 6.241 0.176 1.00 96.94 208 SER A O 1
ATOM 1630 N N . GLY A 1 209 ? 11.912 6.464 1.858 1.00 95.44 209 GLY A N 1
ATOM 1631 C CA . GLY A 1 209 ? 11.883 7.931 1.818 1.00 95.44 209 GLY A CA 1
ATOM 1632 C C . GLY A 1 209 ? 11.203 8.451 0.547 1.00 95.44 209 GLY A C 1
ATOM 1633 O O . GLY A 1 209 ? 11.686 9.417 -0.042 1.00 95.44 209 GLY A O 1
ATOM 1634 N N . THR A 1 210 ? 10.177 7.718 0.108 1.00 92.94 210 THR A N 1
ATOM 1635 C CA . THR A 1 210 ? 9.261 7.954 -1.014 1.00 92.94 210 THR A CA 1
ATOM 1636 C C . THR A 1 210 ? 7.897 7.385 -0.643 1.00 92.94 210 THR A C 1
ATOM 1638 O O . THR A 1 210 ? 7.848 6.626 0.366 1.00 92.94 210 THR A O 1
#

Sequence (210 aa):
MLEMVKKYSFTIPYWHQVGLSLIQLAGIESGMRMEPFYVYVGENLTPNVSTIMQLNLHGDLFDLEAKLGKIKEHAPGAHSSCSLMIALTKGNADLLAGHGTWTGYNTMLRIQKKFTFEYHKTFDSSELIPGNGVAFSSYPGRLISGDDFYVLSSGLVVSETTIENNNRSLYAHTASRGTVFSWVRNLVANRLASSSSEWAEVYAYNNSGT

Foldseek 3Di:
DVVCLLVPQAPALLSVLLLVVLVVLVVVVCVVVVPPDDDDDPDPSDPPCDPLVCQLCLVVVVLVCLLVVPPDDDDVFSDKWKDWDWDQDPPNPDIDIDIGIRGDPVQPQKDWDWAAAQDASHPPGPHFFQQNIKTFIPGPSYPARVRGWMQGSLRDTDDDTDDDDPDNVCSVQQDPPLADRQSSQQSSLSRHDSDPVSSVVSSPGRHRSD

Organism: NCBI:txid418985

Radius of gyration: 17.81 Å; chains: 1; bounding box: 43×46×48 Å

InterPro domains:
  IPR007000 Phospholipase B-like [PF04916] (5-210)
  IPR007000 Phospholipase B-like [PTHR12370] (3-210)